Protein AF-A0A699Y6U1-F1 (afdb_monomer)

Foldseek 3Di:
DDDPDDDDDDDDDPDDDDDDDDDDDDDDDDDDDDDDDDDDDDDDPPPPDPDDPLFDAQQPFAFDDCVVDCVVVVVLLVVVVVVVVVVCVVVPDDDDDDLVNLLLVVLSVLVVCVSVVQFKAAEAEPADDHDPPSDPHQKIKGWDDDFGQDPVRFTKIKIKMFGVVLVVVCVVVVLDDPVVVVVLCCQQPVVNQDPPDDHHYHYDHDPCNVVVVVVQFLVQQSRYDAHPSVVSRDDPDESPSNRHSMGTGMDTSPCVVVPDPPPPDDDDDD

Organism: Haematococcus lacustris (NCBI:txid44745)

Radius of gyration: 22.25 Å; Cα contacts (8 Å, |Δi|>4): 318; chains: 1; bounding box: 39×41×84 Å

Structure (mmCIF, N/CA/C/O backbone):
data_AF-A0A699Y6U1-F1
#
_entry.id   AF-A0A699Y6U1-F1
#
loop_
_atom_site.group_PDB
_atom_site.id
_atom_site.type_symbol
_atom_site.label_atom_id
_atom_site.label_alt_id
_atom_site.label_comp_id
_atom_site.label_asym_id
_atom_site.label_entity_id
_atom_site.label_seq_id
_atom_site.pdbx_PDB_ins_code
_atom_site.Cartn_x
_atom_site.Cartn_y
_atom_site.Cartn_z
_atom_site.occupancy
_atom_site.B_iso_or_equiv
_atom_site.auth_seq_id
_atom_site.auth_comp_id
_atom_site.auth_asym_id
_atom_site.auth_atom_id
_atom_site.pdbx_PDB_model_num
ATOM 1 N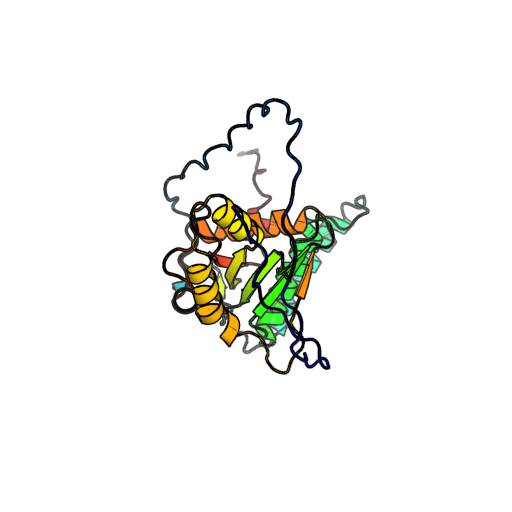 N . MET A 1 1 ? -16.098 6.735 32.752 1.00 40.38 1 MET A N 1
ATOM 2 C CA . MET A 1 1 ? -15.007 6.772 31.757 1.00 40.38 1 MET A CA 1
ATOM 3 C C . MET A 1 1 ? -13.659 6.702 32.475 1.00 40.38 1 MET A C 1
ATOM 5 O O . MET A 1 1 ? -13.145 7.752 32.842 1.00 40.38 1 MET A O 1
ATOM 9 N N . PRO A 1 2 ? -13.108 5.505 32.742 1.00 30.89 2 PRO A N 1
ATOM 10 C CA . PRO A 1 2 ? -11.672 5.377 32.983 1.00 30.89 2 PRO A CA 1
ATOM 11 C C . PRO A 1 2 ? -10.996 4.349 32.050 1.00 30.89 2 PRO A C 1
ATOM 13 O O . PRO A 1 2 ? -11.646 3.439 31.550 1.00 30.89 2 PRO A O 1
ATOM 16 N N . ALA A 1 3 ? -9.680 4.525 31.877 1.00 25.36 3 ALA A N 1
ATOM 17 C CA . ALA A 1 3 ? -8.697 3.604 31.288 1.00 25.36 3 ALA A CA 1
ATOM 18 C C . ALA A 1 3 ? -8.768 3.330 29.764 1.00 25.36 3 ALA A C 1
ATOM 20 O O . ALA A 1 3 ? -9.097 2.237 29.325 1.00 25.36 3 ALA A O 1
ATOM 21 N N . LEU A 1 4 ? -8.334 4.311 28.959 1.00 32.31 4 LEU A N 1
ATOM 22 C CA . LEU A 1 4 ? -7.832 4.121 27.581 1.00 32.31 4 LEU A CA 1
ATOM 23 C C . LEU A 1 4 ? -6.289 4.079 27.570 1.00 32.31 4 LEU A C 1
ATOM 25 O O . LEU A 1 4 ? -5.636 4.744 26.772 1.00 32.31 4 LEU A O 1
ATOM 29 N N . ALA A 1 5 ? -5.702 3.341 28.511 1.00 34.56 5 ALA A N 1
ATOM 30 C CA . ALA A 1 5 ? -4.265 3.100 28.582 1.00 34.56 5 ALA A CA 1
ATOM 31 C C . ALA A 1 5 ? -4.062 1.594 28.752 1.00 34.56 5 ALA A C 1
ATOM 33 O O . ALA A 1 5 ? -4.181 1.059 29.852 1.00 34.56 5 ALA A O 1
ATOM 34 N N . GLY A 1 6 ? -3.850 0.905 27.635 1.00 29.39 6 GLY A N 1
ATOM 35 C CA . GLY A 1 6 ? -3.633 -0.533 27.624 1.00 29.39 6 GLY A CA 1
ATOM 36 C C . GLY A 1 6 ? -3.673 -1.104 26.215 1.00 29.39 6 GLY A C 1
ATOM 37 O O . GLY A 1 6 ? -4.745 -1.238 25.641 1.00 29.39 6 GLY A O 1
ATOM 38 N N . LEU A 1 7 ? -2.491 -1.495 25.737 1.00 35.53 7 LEU A N 1
ATOM 39 C CA . LEU A 1 7 ? -2.236 -2.425 24.633 1.00 35.53 7 LEU A CA 1
ATOM 40 C C . LEU A 1 7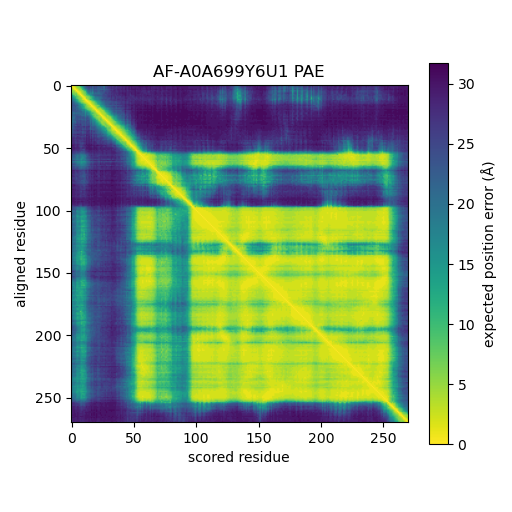 ? -2.407 -1.917 23.192 1.00 35.53 7 LEU A C 1
ATOM 42 O O . LEU A 1 7 ? -3.355 -2.252 22.491 1.00 35.53 7 LEU A O 1
ATOM 46 N N . LEU A 1 8 ? -1.343 -1.285 22.698 1.00 33.31 8 LEU A N 1
ATOM 47 C CA . LEU A 1 8 ? -0.729 -1.696 21.434 1.00 33.31 8 LEU A CA 1
ATOM 48 C C . LEU A 1 8 ? 0.695 -2.167 21.766 1.00 33.31 8 LEU A C 1
ATOM 50 O O . LEU A 1 8 ? 1.524 -1.382 22.223 1.00 33.31 8 LEU A O 1
ATOM 54 N N . LEU A 1 9 ? 0.927 -3.477 21.644 1.00 43.97 9 LEU A N 1
ATOM 55 C CA . LEU A 1 9 ? 2.230 -4.130 21.830 1.00 43.97 9 LEU A CA 1
ATOM 56 C C . LEU A 1 9 ? 3.185 -3.590 20.754 1.00 43.97 9 LEU A C 1
ATOM 58 O O . LEU A 1 9 ? 2.885 -3.679 19.569 1.00 43.97 9 LEU A O 1
ATOM 62 N N . TRP A 1 10 ? 4.221 -2.827 21.103 1.00 36.62 10 TRP A N 1
ATOM 63 C CA . TRP A 1 10 ? 5.442 -3.208 21.828 1.00 36.62 10 TRP A CA 1
ATOM 64 C C . TRP A 1 10 ? 6.268 -4.243 21.057 1.00 36.62 10 TRP A C 1
ATOM 66 O O . TRP A 1 10 ? 6.004 -5.440 21.094 1.00 36.62 10 TRP A O 1
ATOM 76 N N . TRP A 1 11 ? 7.287 -3.735 20.361 1.00 40.44 11 TRP A N 1
ATOM 77 C CA . TRP A 1 11 ? 8.481 -4.478 19.976 1.00 40.44 11 TRP A CA 1
ATOM 78 C C . TRP A 1 11 ? 9.413 -4.503 21.196 1.00 40.44 11 TRP A C 1
ATOM 80 O O . TRP A 1 11 ? 9.802 -3.420 21.650 1.00 40.44 11 TRP A O 1
ATOM 90 N N . PRO A 1 12 ? 9.788 -5.663 21.761 1.00 32.19 12 PRO A N 1
ATOM 91 C CA . PRO A 1 12 ? 10.851 -5.685 22.744 1.00 32.19 12 PRO A CA 1
ATOM 92 C C . PRO A 1 12 ? 12.163 -5.505 21.975 1.00 32.19 12 PRO A C 1
ATOM 94 O O . PRO A 1 12 ? 12.543 -6.335 21.153 1.00 32.19 12 PRO A O 1
ATOM 97 N N . GLY A 1 13 ? 12.867 -4.399 22.216 1.00 31.88 13 GLY A N 1
ATOM 98 C CA . GLY A 1 13 ? 14.287 -4.346 21.875 1.00 31.88 13 GLY A CA 1
ATOM 99 C C . GLY A 1 13 ? 15.027 -5.506 22.562 1.00 31.88 13 GLY A C 1
ATOM 100 O O . GLY A 1 13 ? 14.560 -6.008 23.591 1.00 31.88 13 GLY A O 1
ATOM 101 N N . PRO A 1 14 ? 16.171 -5.958 22.031 1.00 30.39 14 PRO A N 1
ATOM 102 C CA . PRO A 1 14 ? 16.914 -7.039 22.658 1.00 30.39 14 PRO A CA 1
ATOM 103 C C . PRO A 1 14 ? 17.412 -6.567 24.034 1.00 30.39 14 PRO A C 1
ATOM 105 O O . PRO A 1 14 ? 18.242 -5.665 24.112 1.00 30.39 14 PRO A O 1
ATOM 108 N N . GLY A 1 15 ? 16.903 -7.166 25.119 1.00 35.53 15 GLY A N 1
ATOM 109 C CA . GLY A 1 15 ? 17.581 -7.126 26.421 1.00 35.53 15 GLY A CA 1
ATOM 110 C C . GLY A 1 15 ? 16.833 -6.631 27.664 1.00 35.53 15 GLY A C 1
ATOM 111 O O . GLY A 1 15 ? 17.516 -6.220 28.597 1.00 35.53 15 GLY A O 1
ATOM 112 N N . VAL A 1 16 ? 15.496 -6.678 27.767 1.00 31.34 16 VAL A N 1
ATOM 113 C CA . VAL A 1 16 ? 14.827 -6.346 29.050 1.00 31.34 16 VAL A CA 1
ATOM 114 C C . VAL A 1 16 ? 13.714 -7.340 29.408 1.00 31.34 16 VAL A C 1
ATOM 116 O O . VAL A 1 16 ? 12.652 -7.350 28.793 1.00 31.34 16 VAL A O 1
ATOM 119 N N . SER A 1 17 ? 13.950 -8.147 30.448 1.00 28.33 17 SER A N 1
ATOM 120 C CA . SER A 1 17 ? 12.933 -8.963 31.133 1.00 28.33 17 SER A CA 1
ATOM 121 C C . SER A 1 17 ? 12.196 -8.129 32.191 1.00 28.33 17 SER A C 1
ATOM 123 O O . SER A 1 17 ? 12.873 -7.454 32.970 1.00 28.33 17 SER A O 1
ATOM 125 N N . PRO A 1 18 ? 10.857 -8.193 32.322 1.00 32.62 18 PRO A N 1
ATOM 126 C CA . PRO A 1 18 ? 10.165 -7.514 33.410 1.00 32.62 18 PRO A CA 1
ATOM 127 C C . PRO A 1 18 ? 9.876 -8.454 34.590 1.00 32.62 18 PRO A C 1
ATOM 129 O O . PRO A 1 18 ? 9.252 -9.505 34.449 1.00 32.62 18 PRO A O 1
ATOM 132 N N . SER A 1 19 ? 10.310 -8.020 35.775 1.00 28.34 19 SER A N 1
ATOM 133 C CA . SER A 1 19 ? 9.832 -8.499 37.074 1.00 28.34 19 SER A CA 1
ATOM 134 C C . SER A 1 19 ? 8.503 -7.816 37.416 1.00 28.34 19 SER A C 1
ATOM 136 O O . SER A 1 19 ? 8.327 -6.620 37.183 1.00 28.34 19 SER A O 1
ATOM 138 N N . ALA A 1 20 ? 7.564 -8.587 37.958 1.00 30.83 20 ALA A N 1
ATOM 139 C CA . ALA A 1 20 ? 6.228 -8.152 38.335 1.00 30.83 20 ALA A CA 1
ATOM 140 C C . ALA A 1 20 ? 6.227 -7.415 39.685 1.00 30.83 20 ALA A C 1
ATOM 142 O O . ALA A 1 20 ? 6.508 -8.028 40.711 1.00 30.83 20 ALA A O 1
ATOM 143 N N . ALA A 1 21 ? 5.832 -6.138 39.710 1.00 27.31 21 ALA A N 1
ATOM 144 C CA . ALA A 1 21 ? 5.344 -5.474 40.920 1.00 27.31 21 ALA A CA 1
ATOM 145 C C . ALA A 1 21 ? 4.619 -4.153 40.600 1.00 27.31 21 ALA A C 1
ATOM 147 O O . ALA A 1 21 ? 5.066 -3.377 39.767 1.00 27.31 21 ALA A O 1
ATOM 148 N N . GLN A 1 22 ? 3.558 -3.892 41.371 1.00 29.52 22 GLN A N 1
ATOM 149 C CA . GLN A 1 22 ? 2.950 -2.582 41.667 1.00 29.52 22 GLN A CA 1
ATOM 150 C C . GLN A 1 22 ? 1.841 -2.047 40.745 1.00 29.52 22 GLN A C 1
ATOM 152 O O . GLN A 1 22 ? 1.945 -1.047 40.044 1.00 29.52 22 GLN A O 1
ATOM 157 N N . VAL A 1 23 ? 0.674 -2.661 40.946 1.00 29.58 23 VAL A N 1
ATOM 158 C CA . VAL A 1 23 ? -0.638 -2.000 40.985 1.00 29.58 23 VAL A CA 1
ATOM 159 C C . VAL A 1 23 ? -0.755 -1.201 42.302 1.00 29.58 23 VAL A C 1
ATOM 161 O O . VAL A 1 23 ? -0.564 -1.803 43.358 1.00 29.58 23 VAL A O 1
ATOM 164 N N . ARG A 1 24 ? -1.134 0.094 42.260 1.00 28.14 24 ARG A N 1
ATOM 165 C CA . ARG A 1 24 ? -2.214 0.755 43.060 1.00 28.14 24 ARG A CA 1
ATOM 166 C C . ARG A 1 24 ? -2.006 2.265 43.318 1.00 28.14 24 ARG A C 1
ATOM 168 O O . ARG A 1 24 ? -0.907 2.721 43.599 1.00 28.14 24 ARG A O 1
ATOM 175 N N . SER A 1 25 ? -3.159 2.948 43.413 1.00 29.47 25 SER A N 1
ATOM 176 C CA . SER A 1 25 ? -3.447 4.327 43.880 1.00 29.47 25 SER A CA 1
ATOM 177 C C . SER A 1 25 ? -3.244 5.459 42.851 1.00 29.47 25 SER A C 1
ATOM 179 O O . SER A 1 25 ? -2.315 5.404 42.066 1.00 29.47 25 SER A O 1
ATOM 181 N N . GLY A 1 26 ? -4.079 6.499 42.747 1.00 27.50 26 GLY A N 1
ATOM 182 C CA . GLY A 1 26 ? -5.247 6.890 43.534 1.00 27.50 26 GLY A CA 1
ATOM 183 C C . GLY A 1 26 ? -6.230 7.767 42.736 1.00 27.50 26 GLY A C 1
ATOM 184 O O . GLY A 1 26 ? -5.882 8.415 41.753 1.00 27.50 26 GLY A O 1
ATOM 185 N N . LEU A 1 27 ? -7.484 7.736 43.183 1.00 27.58 27 LEU A N 1
ATOM 186 C CA . LEU A 1 27 ? -8.608 8.584 42.782 1.00 27.58 27 LEU A CA 1
ATOM 187 C C . LEU A 1 27 ? -8.710 9.741 43.784 1.00 27.58 27 LEU A C 1
ATOM 189 O O . LEU A 1 27 ? -8.839 9.453 44.969 1.00 27.58 27 LEU A O 1
ATOM 193 N N . ALA A 1 28 ? -8.735 10.996 43.323 1.00 28.92 28 ALA A N 1
ATOM 194 C CA . ALA A 1 28 ? -9.583 12.070 43.865 1.00 28.92 28 ALA A CA 1
ATOM 195 C C . ALA A 1 28 ? -9.363 13.413 43.136 1.00 28.92 28 ALA A C 1
ATOM 197 O O . ALA A 1 28 ? -8.256 13.927 43.091 1.00 28.92 28 ALA A O 1
ATOM 198 N N . GLN A 1 29 ? -10.485 13.970 42.662 1.00 32.06 29 GLN A N 1
ATOM 199 C CA . GLN A 1 29 ? -10.856 15.395 42.615 1.00 32.06 29 GLN A CA 1
ATOM 200 C C . GLN A 1 29 ? -10.024 16.392 41.782 1.00 32.06 29 GLN A C 1
ATOM 202 O O . GLN A 1 29 ? -8.917 16.763 42.137 1.00 32.06 29 GLN A O 1
ATOM 207 N N . ALA A 1 30 ? -10.667 16.982 40.767 1.00 31.05 30 ALA A N 1
ATOM 208 C CA . ALA A 1 30 ? -11.157 18.367 40.842 1.00 31.05 30 ALA A CA 1
ATOM 209 C C . ALA A 1 30 ? -11.930 18.725 39.560 1.00 31.05 30 ALA A C 1
ATOM 211 O O . ALA A 1 30 ? -11.405 18.683 38.449 1.00 31.05 30 ALA A O 1
ATOM 212 N N . ALA A 1 31 ? -13.203 19.072 39.731 1.00 32.59 31 ALA A N 1
ATOM 213 C CA . ALA A 1 31 ? -14.020 19.724 38.722 1.00 32.59 31 ALA A CA 1
ATOM 214 C C . ALA A 1 31 ? -13.899 21.237 38.918 1.00 32.59 31 ALA A C 1
ATOM 216 O O . ALA A 1 31 ? -14.144 21.693 40.030 1.00 32.59 31 ALA A O 1
ATOM 217 N N . GLN A 1 32 ? -13.579 21.993 37.863 1.00 31.22 32 GLN A N 1
ATOM 218 C CA . GLN A 1 32 ? -14.043 23.374 37.661 1.00 31.22 32 GLN A CA 1
ATOM 219 C C . GLN A 1 32 ? -13.617 23.912 36.283 1.00 31.22 32 GLN A C 1
ATOM 221 O O . GLN A 1 32 ? -12.467 23.787 35.879 1.00 31.22 32 GLN A O 1
ATOM 226 N N . GLY A 1 33 ? -14.576 24.528 35.581 1.00 34.81 33 GLY A N 1
ATOM 227 C CA . GLY A 1 33 ? -14.339 25.506 34.514 1.00 34.81 33 GLY A CA 1
ATOM 228 C C . GLY A 1 33 ? -14.054 24.963 33.110 1.00 34.81 33 GLY A C 1
ATOM 229 O O . GLY A 1 33 ? -12.910 24.960 32.668 1.00 34.81 33 GLY A O 1
ATOM 230 N N . ARG A 1 34 ? -15.093 24.614 32.335 1.00 31.89 34 ARG A N 1
ATOM 231 C CA . ARG A 1 34 ? -14.990 24.591 30.863 1.00 31.89 34 ARG A CA 1
ATOM 232 C C . ARG A 1 34 ? -16.061 25.469 30.223 1.00 31.89 34 ARG A C 1
ATOM 234 O O . ARG A 1 34 ? -17.251 25.272 30.441 1.00 31.89 34 ARG A O 1
ATOM 241 N N . ALA A 1 35 ? -15.578 26.432 29.442 1.00 41.38 35 ALA A N 1
ATOM 242 C CA . ALA A 1 35 ? -16.328 27.293 28.536 1.00 41.38 35 ALA A CA 1
ATOM 243 C C . ALA A 1 35 ? -17.113 26.474 27.484 1.00 41.38 35 ALA A C 1
ATOM 245 O O . ALA A 1 35 ? -16.742 25.325 27.211 1.00 41.38 35 ALA A O 1
ATOM 246 N N . PRO A 1 36 ? -18.186 27.035 26.893 1.00 40.16 36 PRO A N 1
ATOM 247 C CA . PRO A 1 36 ? -19.036 26.315 25.949 1.00 40.16 36 PRO A CA 1
ATOM 248 C C . PRO A 1 36 ? -18.254 25.856 24.704 1.00 40.16 36 PRO A C 1
ATOM 250 O O . PRO A 1 36 ? -17.355 26.564 24.242 1.00 40.16 36 PRO A O 1
ATOM 253 N N . PRO A 1 37 ? -18.576 24.676 24.143 1.00 39.66 37 PRO A N 1
ATOM 254 C CA . PRO A 1 37 ? -17.894 24.155 22.967 1.00 39.66 37 PRO A CA 1
ATOM 255 C C . PRO A 1 37 ? -18.206 25.017 21.738 1.00 39.66 37 PRO A C 1
ATOM 257 O O . PRO A 1 37 ? -19.367 25.255 21.408 1.00 39.66 37 PRO A O 1
ATOM 260 N N . GLN A 1 38 ? -17.156 25.460 21.042 1.00 40.94 38 GLN A N 1
ATOM 261 C CA . GLN A 1 38 ? -17.284 26.086 19.728 1.00 40.94 38 GLN A CA 1
ATOM 262 C C . GLN A 1 38 ? -17.949 25.123 18.725 1.00 40.94 38 GLN A C 1
ATOM 264 O O . GLN A 1 38 ? -17.724 23.908 18.795 1.00 40.94 38 GLN A O 1
ATOM 269 N N . PRO A 1 39 ? -18.742 25.645 17.771 1.00 35.47 39 PRO A N 1
ATOM 270 C CA . PRO A 1 39 ? -19.384 24.832 16.748 1.00 35.47 39 PRO A CA 1
ATOM 271 C C . PRO A 1 39 ? -18.324 24.112 15.906 1.00 35.47 39 PRO A C 1
ATOM 273 O O . PRO A 1 39 ? -17.452 24.732 15.298 1.00 35.47 39 PRO A O 1
ATOM 276 N N . ARG A 1 40 ? -18.396 22.775 15.892 1.00 38.59 40 ARG A N 1
ATOM 277 C CA . ARG A 1 40 ? -17.568 21.924 15.031 1.00 38.59 40 ARG A CA 1
ATOM 278 C C . ARG A 1 40 ? -17.815 22.311 13.575 1.00 38.59 40 ARG A C 1
ATOM 280 O O . ARG A 1 40 ? -18.955 22.268 13.118 1.00 38.59 40 ARG A O 1
ATOM 287 N N . GLN A 1 41 ? -16.745 22.629 12.846 1.00 41.53 41 GLN A N 1
ATOM 288 C CA . GLN A 1 41 ? -16.780 22.640 11.386 1.00 41.53 41 GLN A CA 1
ATOM 289 C C . GLN A 1 41 ? -17.299 21.278 10.917 1.00 41.53 41 GLN A C 1
ATOM 291 O O . GLN A 1 41 ? -16.764 20.234 11.299 1.00 41.53 41 GLN A O 1
ATOM 296 N N . ALA A 1 42 ? -18.388 21.297 10.151 1.00 35.88 42 ALA A N 1
ATOM 297 C CA . ALA A 1 42 ? -18.972 20.102 9.573 1.00 35.88 42 ALA A CA 1
ATOM 298 C C . ALA A 1 42 ? -17.912 19.404 8.713 1.00 35.88 42 ALA A C 1
ATOM 300 O O . ALA A 1 42 ? -17.411 19.974 7.744 1.00 35.88 42 ALA A O 1
ATOM 301 N N . ALA A 1 43 ? -17.556 18.173 9.086 1.00 39.66 43 ALA A N 1
ATOM 302 C CA . ALA A 1 43 ? -16.788 17.297 8.220 1.00 39.66 43 ALA A CA 1
ATOM 303 C C . ALA A 1 43 ? -17.591 17.122 6.929 1.00 39.66 43 ALA A C 1
ATOM 305 O O . ALA A 1 43 ? -18.737 16.667 6.968 1.00 39.66 43 ALA A O 1
ATOM 306 N N . MET A 1 44 ? -17.016 17.542 5.803 1.00 31.12 44 MET A N 1
ATOM 307 C CA . MET A 1 44 ? -17.664 17.372 4.512 1.00 31.12 44 MET A CA 1
ATOM 308 C C . MET A 1 44 ? -17.934 15.879 4.285 1.00 31.12 44 MET A C 1
ATOM 310 O O . MET A 1 44 ? -17.008 15.074 4.433 1.00 31.12 44 MET A O 1
ATOM 314 N N . PRO A 1 45 ? -19.171 15.481 3.947 1.00 34.19 45 PRO A N 1
ATOM 315 C CA . PRO A 1 45 ? -19.445 14.108 3.572 1.00 34.19 45 PRO A CA 1
ATOM 316 C C . PRO A 1 45 ? -18.636 13.789 2.314 1.00 34.19 45 PRO A C 1
ATOM 318 O O . PRO A 1 45 ? -18.731 14.489 1.306 1.00 34.19 45 PRO A O 1
ATOM 321 N N . LEU A 1 46 ? -17.815 12.741 2.385 1.00 36.03 46 LEU A N 1
ATOM 322 C CA . LEU A 1 46 ? -17.222 12.123 1.206 1.00 36.03 46 LEU A CA 1
ATOM 323 C C . LEU A 1 46 ? -18.377 11.575 0.365 1.00 36.03 46 LEU A C 1
ATOM 325 O O . LEU A 1 46 ? -18.914 10.507 0.648 1.00 36.03 46 LEU A O 1
ATOM 329 N N . THR A 1 47 ? -18.805 12.352 -0.628 1.00 34.72 47 THR A N 1
ATOM 330 C CA . THR A 1 47 ? -19.797 11.933 -1.613 1.00 34.72 47 THR A CA 1
ATOM 331 C C . THR A 1 47 ? -19.295 10.659 -2.283 1.00 34.72 47 THR A C 1
ATOM 333 O O . THR A 1 47 ? -18.261 10.667 -2.953 1.00 34.72 47 THR A O 1
ATOM 336 N N . VAL A 1 48 ? -20.028 9.562 -2.086 1.00 41.56 48 VAL A N 1
ATOM 337 C CA . VAL A 1 48 ? -19.822 8.298 -2.794 1.00 41.56 48 VAL A CA 1
ATOM 338 C C . VAL A 1 48 ? -20.044 8.576 -4.279 1.00 41.56 48 VAL A C 1
ATOM 340 O O . VAL A 1 48 ? -21.171 8.785 -4.726 1.00 41.56 48 VAL A O 1
ATOM 343 N N . MET A 1 49 ? -18.951 8.670 -5.033 1.00 32.34 49 MET A N 1
ATOM 344 C CA . MET A 1 49 ? -19.003 8.822 -6.483 1.00 32.34 49 MET A CA 1
ATOM 345 C C . MET A 1 49 ? -19.429 7.485 -7.113 1.00 32.34 49 MET A C 1
ATOM 347 O O . MET A 1 49 ? -18.946 6.436 -6.680 1.00 32.34 49 MET A O 1
ATOM 351 N N . PRO A 1 50 ? -20.310 7.494 -8.130 1.00 37.22 50 PRO A N 1
ATOM 352 C CA . PRO A 1 50 ? -20.687 6.285 -8.856 1.00 37.22 50 PRO A CA 1
ATOM 353 C C . PRO A 1 50 ? -19.460 5.651 -9.530 1.00 37.22 50 PRO A C 1
ATOM 355 O O . PRO A 1 50 ? -18.574 6.358 -10.013 1.00 37.22 50 PRO A O 1
ATOM 358 N N . PHE A 1 51 ? -19.413 4.314 -9.546 1.00 40.59 51 PHE A N 1
ATOM 359 C CA . PHE A 1 51 ? -18.334 3.513 -10.133 1.00 40.59 51 PHE A CA 1
ATOM 360 C C . PHE A 1 51 ? -18.023 3.959 -11.570 1.00 40.59 51 PHE A C 1
ATOM 362 O O . PHE A 1 51 ? -18.845 3.806 -12.472 1.00 40.59 51 PHE A O 1
ATOM 369 N N . THR A 1 52 ? -16.829 4.512 -11.784 1.00 40.34 52 THR A N 1
ATOM 370 C CA . THR A 1 52 ? -16.327 4.900 -13.106 1.00 40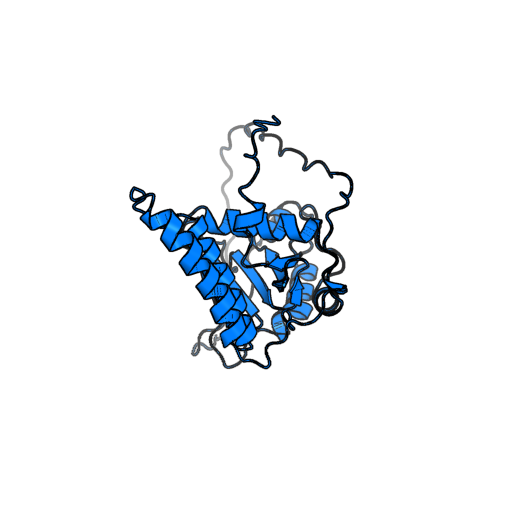.34 52 THR A CA 1
ATOM 371 C C . THR A 1 52 ? -15.686 3.707 -13.835 1.00 40.34 52 THR A C 1
ATOM 373 O O . THR A 1 52 ? -15.178 2.790 -13.187 1.00 40.34 52 THR A O 1
ATOM 376 N N . PRO A 1 53 ? -15.660 3.707 -15.183 1.00 45.31 53 PRO A N 1
ATOM 377 C CA . PRO A 1 53 ? -15.091 2.635 -16.014 1.00 45.31 53 PRO A CA 1
ATOM 378 C C . PRO A 1 53 ? -13.566 2.455 -15.882 1.00 45.31 53 PRO A C 1
ATOM 380 O O . PRO A 1 53 ? -13.006 1.538 -16.475 1.00 45.31 53 PRO A O 1
ATOM 383 N N . ASP A 1 54 ? -12.890 3.263 -15.064 1.00 59.97 54 ASP A N 1
ATOM 384 C CA . ASP A 1 54 ? -11.435 3.251 -14.924 1.00 59.97 54 ASP A CA 1
ATOM 385 C C . ASP A 1 54 ? -10.922 2.389 -13.749 1.00 59.97 54 ASP A C 1
ATOM 387 O O . ASP A 1 54 ? -9.906 2.720 -13.114 1.00 59.97 54 ASP A O 1
ATOM 391 N N . CYS A 1 55 ? -11.647 1.321 -13.409 1.00 71.88 55 CYS A N 1
ATOM 392 C CA . CYS A 1 55 ? -11.206 0.348 -12.414 1.00 71.88 55 CYS A CA 1
ATOM 393 C C . CYS A 1 55 ? -10.182 -0.610 -13.034 1.00 71.88 55 CYS A C 1
ATOM 395 O O . CYS A 1 55 ? -10.522 -1.411 -13.906 1.00 71.88 55 CYS A O 1
ATOM 397 N N . LEU A 1 56 ? -8.937 -0.564 -12.557 1.00 83.69 56 LEU A N 1
ATOM 398 C CA . LEU A 1 56 ? -7.903 -1.500 -12.970 1.00 83.69 56 LEU A CA 1
ATOM 399 C C . LEU A 1 5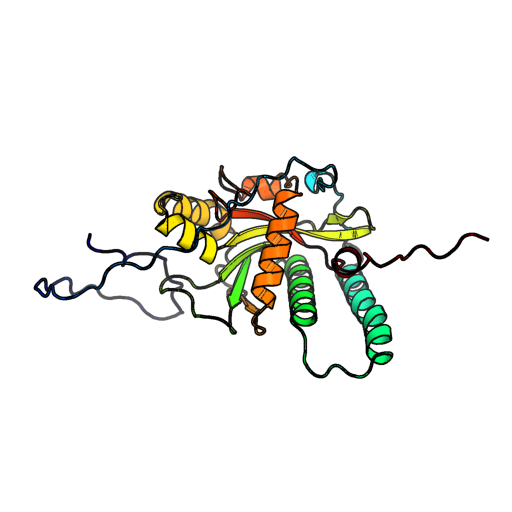6 ? -8.130 -2.852 -12.284 1.00 83.69 56 LEU A C 1
ATOM 401 O O . LEU A 1 56 ? -8.048 -2.981 -11.057 1.00 83.69 56 LEU A O 1
ATOM 405 N N . ASP A 1 57 ? -8.401 -3.874 -13.094 1.00 89.31 57 ASP A N 1
ATOM 406 C CA . ASP A 1 57 ? -8.511 -5.248 -12.620 1.00 89.31 57 ASP A CA 1
ATOM 407 C C . ASP A 1 57 ? -7.131 -5.897 -12.496 1.00 89.31 57 ASP A C 1
ATOM 409 O O . ASP A 1 57 ? -6.715 -6.684 -13.348 1.00 89.31 57 ASP A O 1
ATOM 413 N N . ILE A 1 58 ? -6.409 -5.552 -11.425 1.00 90.00 58 ILE A N 1
ATOM 414 C CA . ILE A 1 58 ? -5.061 -6.084 -11.187 1.00 90.00 58 ILE A CA 1
ATOM 415 C C . ILE A 1 58 ? -5.052 -7.606 -10.993 1.00 90.00 58 ILE A C 1
ATOM 417 O O . ILE A 1 58 ? -4.014 -8.233 -11.173 1.00 90.00 58 ILE A O 1
ATOM 421 N N . SER A 1 59 ? -6.201 -8.228 -10.702 1.00 89.38 59 SER A N 1
ATOM 422 C CA . SER A 1 59 ? -6.322 -9.689 -10.616 1.00 89.38 59 SER A CA 1
ATOM 423 C C . SER A 1 59 ? -6.138 -10.411 -11.956 1.00 89.38 59 SER A C 1
ATOM 425 O O . SER A 1 59 ? -5.892 -11.616 -11.964 1.00 89.38 59 SER A O 1
ATOM 427 N N . ARG A 1 60 ? -6.243 -9.686 -13.077 1.00 89.94 60 ARG A N 1
ATOM 428 C CA . ARG A 1 60 ? -6.101 -10.220 -14.440 1.00 89.94 60 ARG A CA 1
ATOM 429 C C . ARG A 1 60 ? -4.760 -9.893 -15.091 1.00 89.94 60 ARG A C 1
ATOM 431 O O . ARG A 1 60 ? -4.522 -10.321 -16.217 1.00 89.94 60 ARG A O 1
ATOM 438 N N . LEU A 1 61 ? -3.916 -9.106 -14.427 1.00 89.50 61 LEU A N 1
ATOM 439 C CA . LEU A 1 61 ? -2.616 -8.734 -14.970 1.00 89.50 61 LEU A CA 1
ATOM 440 C C . LEU A 1 61 ? -1.650 -9.912 -14.894 1.00 89.50 61 LEU A C 1
ATOM 442 O O . LEU A 1 61 ? -1.696 -10.727 -13.970 1.00 89.50 61 LEU A O 1
ATOM 446 N N . ARG A 1 62 ? -0.763 -9.988 -15.882 1.00 90.94 62 ARG A N 1
ATOM 447 C CA . ARG A 1 62 ? 0.262 -11.026 -15.932 1.00 90.94 62 ARG A CA 1
ATOM 448 C C . ARG A 1 62 ? 1.409 -10.693 -14.972 1.00 90.94 62 ARG A C 1
ATOM 450 O O . ARG A 1 62 ? 1.702 -9.510 -14.780 1.00 90.94 62 ARG A O 1
ATOM 457 N N . PRO A 1 63 ? 2.074 -11.700 -14.382 1.00 89.88 63 PRO A N 1
ATOM 458 C CA . PRO A 1 63 ? 3.339 -11.485 -13.694 1.00 89.88 63 PRO A CA 1
ATOM 459 C C . PRO A 1 63 ? 4.337 -10.802 -14.629 1.00 89.88 63 PRO A C 1
ATOM 461 O O . PRO A 1 63 ? 4.457 -11.187 -15.792 1.00 89.88 63 PRO A O 1
ATOM 464 N N . LEU A 1 64 ? 5.037 -9.794 -14.120 1.00 84.81 64 LEU A N 1
ATOM 465 C CA . LEU A 1 64 ? 6.155 -9.193 -14.824 1.00 84.81 64 LEU A CA 1
ATOM 466 C C . LEU A 1 64 ? 7.312 -10.191 -14.826 1.00 84.81 64 LEU A C 1
ATOM 468 O O . LEU A 1 64 ? 7.688 -10.711 -13.772 1.00 84.81 64 LEU A O 1
ATOM 472 N N . ASP A 1 65 ? 7.874 -10.449 -16.001 1.00 80.31 65 ASP A N 1
ATOM 473 C CA . ASP A 1 65 ? 9.033 -11.322 -16.115 1.00 80.31 65 ASP A CA 1
ATOM 474 C C . ASP A 1 65 ? 10.277 -10.626 -15.544 1.00 80.31 65 ASP A C 1
ATOM 476 O O . ASP A 1 65 ? 10.780 -9.643 -16.089 1.00 80.31 65 ASP A O 1
ATOM 480 N N . LEU A 1 66 ? 10.753 -11.135 -14.407 1.00 72.12 66 LEU A N 1
ATOM 481 C CA . LEU A 1 66 ? 11.978 -10.688 -13.745 1.00 72.12 66 LEU A CA 1
ATOM 482 C C . LEU A 1 66 ? 13.150 -11.650 -14.002 1.00 72.12 66 LEU A C 1
ATOM 484 O O . LEU A 1 66 ? 14.194 -11.507 -13.367 1.00 72.12 66 LEU A O 1
ATOM 488 N N . SER A 1 67 ? 13.004 -12.634 -14.901 1.00 67.19 67 SER A N 1
ATOM 489 C CA . SER A 1 67 ? 14.046 -13.627 -15.208 1.00 67.19 67 SER A CA 1
ATOM 490 C C . SER A 1 67 ? 15.304 -13.007 -15.828 1.00 67.19 67 SER A C 1
ATOM 492 O O . SER A 1 67 ? 16.406 -13.497 -15.599 1.00 67.19 67 SER A O 1
ATOM 494 N N . SER A 1 68 ? 15.176 -11.854 -16.495 1.00 56.62 68 SER A N 1
ATOM 495 C CA . SER A 1 68 ? 16.297 -10.994 -16.911 1.00 56.62 68 SER A CA 1
ATOM 496 C C . SER A 1 68 ? 16.972 -10.235 -15.749 1.00 56.62 68 SER A C 1
ATOM 498 O O . SER A 1 68 ? 17.800 -9.352 -15.972 1.00 56.62 68 SER A O 1
ATOM 500 N N . GLY A 1 69 ? 16.607 -10.557 -14.505 1.00 55.66 69 GLY A N 1
ATOM 501 C CA . GLY A 1 69 ? 17.122 -9.987 -13.265 1.00 55.66 69 GLY A CA 1
ATOM 502 C C . GLY A 1 69 ? 16.401 -8.716 -12.808 1.00 55.66 69 GLY A C 1
ATOM 503 O O . GLY A 1 69 ? 15.617 -8.097 -13.534 1.00 55.66 69 GLY A O 1
ATOM 504 N N . THR A 1 70 ? 16.757 -8.261 -11.599 1.00 58.25 70 THR A N 1
ATOM 505 C CA . THR A 1 70 ? 16.436 -6.920 -11.068 1.00 58.25 70 THR A CA 1
ATOM 506 C C . THR A 1 70 ? 16.839 -5.799 -12.029 1.00 58.25 70 THR A C 1
ATOM 508 O O . THR A 1 70 ? 16.309 -4.700 -11.924 1.00 58.25 70 THR A O 1
ATOM 511 N N . GLN A 1 71 ? 17.703 -6.080 -13.010 1.00 54.62 71 GLN A N 1
ATOM 512 C CA . GLN A 1 71 ? 18.140 -5.161 -14.052 1.00 54.62 71 GLN A CA 1
ATOM 513 C C . GLN A 1 71 ? 16.990 -4.584 -14.890 1.00 54.62 71 GLN A C 1
ATOM 515 O O . GLN A 1 71 ? 17.072 -3.421 -15.253 1.00 54.62 71 GLN A O 1
ATOM 520 N N . LEU A 1 72 ? 15.903 -5.315 -15.176 1.00 60.97 72 LEU A N 1
ATOM 521 C CA . LEU A 1 72 ? 14.768 -4.761 -15.939 1.00 60.97 72 LEU A CA 1
ATOM 522 C C . LEU A 1 72 ? 13.935 -3.784 -15.091 1.00 60.97 72 LEU A C 1
ATOM 524 O O . LEU A 1 72 ? 13.536 -2.721 -15.566 1.00 60.97 72 LEU A O 1
ATOM 528 N N . LEU A 1 73 ? 13.766 -4.092 -13.803 1.00 63.69 73 LEU A N 1
ATOM 529 C CA . LEU A 1 73 ? 13.158 -3.191 -12.824 1.00 63.69 73 LEU A CA 1
ATOM 530 C C . LEU A 1 73 ? 14.037 -1.950 -12.595 1.00 63.69 73 LEU A C 1
ATOM 532 O O . LEU A 1 73 ? 13.536 -0.828 -12.599 1.00 63.69 73 LEU A O 1
ATOM 536 N N . VAL A 1 74 ? 15.355 -2.143 -12.483 1.00 62.78 74 VAL A N 1
ATOM 537 C CA . VAL A 1 74 ? 16.358 -1.075 -12.398 1.00 62.78 74 VAL A CA 1
ATOM 538 C C . VAL A 1 74 ? 16.357 -0.242 -13.675 1.00 62.78 74 VAL A C 1
ATOM 540 O O . VAL A 1 74 ? 16.320 0.972 -13.574 1.00 62.78 74 VAL A O 1
ATOM 543 N N . ASN A 1 75 ? 16.304 -0.837 -14.866 1.00 60.84 75 ASN A N 1
ATOM 544 C CA . ASN A 1 75 ? 16.254 -0.115 -16.139 1.00 60.84 75 ASN A CA 1
ATOM 545 C C . ASN A 1 75 ? 14.955 0.688 -16.272 1.00 60.84 75 ASN A C 1
ATOM 547 O O . ASN A 1 75 ? 15.006 1.839 -16.694 1.00 60.84 75 ASN A O 1
ATOM 551 N N . HIS A 1 76 ? 13.807 0.145 -15.850 1.00 62.34 76 HIS A N 1
ATOM 552 C CA . HIS A 1 76 ? 12.568 0.921 -15.757 1.00 62.34 76 HIS A CA 1
ATOM 553 C C . HIS A 1 76 ? 12.702 2.088 -14.776 1.00 62.34 76 HIS A C 1
ATOM 555 O O . HIS A 1 76 ? 12.293 3.202 -15.096 1.00 62.34 76 HIS A O 1
ATOM 561 N N . MET A 1 77 ? 13.315 1.867 -13.613 1.00 65.50 77 MET A N 1
ATOM 562 C CA . MET A 1 77 ? 13.550 2.916 -12.618 1.00 65.50 77 MET A CA 1
ATOM 563 C C . MET A 1 77 ? 14.578 3.969 -13.072 1.00 65.50 77 MET A C 1
ATOM 565 O O . MET A 1 77 ? 14.414 5.150 -12.764 1.00 65.50 77 MET A O 1
ATOM 569 N N . VAL A 1 78 ? 15.608 3.567 -13.820 1.00 60.09 78 VAL A N 1
ATOM 570 C CA . VAL A 1 78 ? 16.672 4.418 -14.377 1.00 60.09 78 VAL A CA 1
ATOM 571 C C . VAL A 1 78 ? 16.160 5.212 -15.577 1.00 60.09 78 VAL A C 1
ATOM 573 O O . VAL A 1 78 ? 16.467 6.399 -15.683 1.00 60.09 78 VAL A O 1
ATOM 576 N N . ALA A 1 79 ? 15.325 4.619 -16.435 1.00 57.25 79 ALA A N 1
ATOM 577 C CA . ALA A 1 79 ? 14.639 5.323 -17.520 1.00 57.25 79 ALA A CA 1
ATOM 578 C C . ALA A 1 79 ? 13.751 6.462 -16.986 1.00 57.25 79 ALA A C 1
ATOM 580 O O . ALA A 1 79 ? 13.645 7.514 -17.618 1.00 57.25 79 ALA A O 1
ATOM 581 N N . MET A 1 80 ? 13.183 6.302 -15.782 1.00 54.81 80 MET A N 1
ATOM 582 C CA . MET A 1 80 ? 12.483 7.397 -15.104 1.00 54.81 80 MET A CA 1
ATOM 583 C C . MET A 1 80 ? 13.425 8.515 -14.647 1.00 54.81 80 MET A C 1
ATOM 585 O O . MET A 1 80 ? 13.065 9.684 -14.741 1.00 54.81 80 MET A O 1
ATOM 589 N N . ALA A 1 81 ? 14.631 8.180 -14.172 1.00 52.28 81 ALA A N 1
ATOM 590 C CA . ALA A 1 81 ? 15.621 9.179 -13.771 1.00 52.28 81 ALA A CA 1
ATOM 591 C C . ALA A 1 81 ? 16.150 9.980 -14.975 1.00 52.28 81 ALA A C 1
ATOM 593 O O . ALA A 1 81 ? 16.314 11.190 -14.880 1.00 52.28 81 ALA A O 1
ATOM 594 N N . THR A 1 82 ? 16.362 9.340 -16.130 1.00 52.06 82 THR A N 1
ATOM 595 C CA . THR A 1 82 ? 17.016 9.972 -17.294 1.00 52.06 82 THR A CA 1
ATOM 596 C C . THR A 1 82 ? 16.103 10.865 -18.131 1.00 52.06 82 THR A C 1
ATOM 598 O O . THR A 1 82 ? 16.594 11.829 -18.719 1.00 52.06 82 THR A O 1
ATOM 601 N N . ARG A 1 83 ? 14.793 10.591 -18.205 1.00 48.56 83 ARG A N 1
ATOM 602 C CA . ARG A 1 83 ? 13.859 11.456 -18.952 1.00 48.56 83 ARG A CA 1
ATOM 603 C C . ARG A 1 83 ? 13.561 12.752 -18.189 1.00 48.56 83 ARG A C 1
ATOM 605 O O . ARG A 1 83 ? 13.620 13.821 -18.783 1.00 48.56 83 ARG A O 1
ATOM 612 N N . GLN A 1 84 ? 13.386 12.670 -16.866 1.00 50.16 84 GLN A N 1
ATOM 613 C CA . GLN A 1 84 ? 13.141 13.841 -16.018 1.00 50.16 84 GLN A CA 1
ATOM 614 C C . GLN A 1 84 ? 14.407 14.598 -15.612 1.00 50.16 84 GLN A C 1
ATOM 616 O O . GLN A 1 84 ? 14.336 15.815 -15.528 1.00 50.16 84 GLN A O 1
ATOM 621 N N . GLN A 1 85 ? 15.577 13.960 -15.443 1.00 52.00 85 GLN A N 1
ATOM 622 C CA . GLN A 1 85 ? 16.825 14.725 -15.281 1.00 52.00 85 GLN A CA 1
ATOM 623 C C . GLN A 1 85 ? 17.088 15.612 -16.495 1.00 52.00 85 GLN A C 1
ATOM 625 O O . GLN A 1 85 ? 17.581 16.715 -16.318 1.00 52.00 85 GLN A O 1
ATOM 630 N N . LYS A 1 86 ? 16.723 15.179 -17.710 1.00 49.94 86 LYS A N 1
ATOM 631 C CA . LYS A 1 86 ? 16.831 16.009 -18.920 1.00 49.94 86 LYS A CA 1
ATOM 632 C C . LYS A 1 86 ? 15.837 17.178 -18.937 1.00 49.94 86 LYS A C 1
ATOM 634 O O . LYS A 1 86 ? 16.201 18.250 -19.403 1.00 49.94 86 LYS A O 1
ATOM 639 N N . GLU A 1 87 ? 14.630 17.007 -18.397 1.00 50.75 87 GLU A N 1
ATOM 640 C CA . GLU A 1 87 ? 13.633 18.087 -18.261 1.00 50.75 87 GLU A CA 1
ATOM 641 C C . GLU A 1 87 ? 13.936 19.037 -17.084 1.00 50.75 87 GLU A C 1
ATOM 643 O O . GLU A 1 87 ? 13.745 20.245 -17.200 1.00 50.75 87 GLU A O 1
ATOM 648 N N . GLN A 1 88 ? 14.481 18.528 -15.975 1.00 50.47 88 GLN A N 1
ATOM 649 C CA . GLN A 1 88 ? 14.924 19.319 -14.822 1.00 50.47 88 GLN A CA 1
ATOM 650 C C . GLN A 1 88 ? 16.230 20.076 -15.107 1.00 50.47 88 GLN A C 1
ATOM 652 O O . GLN A 1 88 ? 16.333 21.232 -14.710 1.00 50.47 88 GLN A O 1
ATOM 657 N N . LEU A 1 89 ? 17.184 19.500 -15.859 1.00 47.12 89 LEU A N 1
ATOM 658 C CA . LEU A 1 89 ? 18.369 20.240 -16.334 1.00 47.12 89 LEU A CA 1
ATOM 659 C C . LEU A 1 89 ? 17.992 21.380 -17.289 1.00 47.12 89 LEU A C 1
ATOM 661 O O . LEU A 1 89 ? 18.711 22.373 -17.366 1.00 47.12 89 LEU A O 1
ATOM 665 N N . ALA A 1 90 ? 16.898 21.228 -18.044 1.00 45.59 90 ALA A N 1
ATOM 666 C CA . ALA A 1 90 ? 16.389 22.278 -18.923 1.00 45.59 90 ALA A CA 1
ATOM 667 C C . ALA A 1 90 ? 15.712 23.417 -18.134 1.00 45.59 90 ALA A C 1
ATOM 669 O O . ALA A 1 90 ? 15.748 24.565 -18.567 1.00 45.59 90 ALA A O 1
ATOM 670 N N . ASN A 1 91 ? 15.171 23.118 -16.948 1.00 49.97 91 ASN A N 1
ATOM 671 C CA . ASN A 1 91 ? 14.498 24.059 -16.053 1.00 49.97 91 ASN A CA 1
ATOM 672 C C . ASN A 1 91 ? 15.298 24.263 -14.753 1.00 49.97 91 ASN A C 1
ATOM 674 O O . ASN A 1 91 ? 14.799 24.035 -13.649 1.00 49.97 91 ASN A O 1
ATOM 678 N N . ASN A 1 92 ? 16.555 24.697 -14.872 1.00 43.38 92 ASN A N 1
ATOM 679 C CA . ASN A 1 92 ? 17.401 25.039 -13.725 1.00 43.38 92 ASN A CA 1
ATOM 680 C C . ASN A 1 92 ? 16.821 26.239 -12.956 1.00 43.38 92 ASN A C 1
ATOM 682 O O . ASN A 1 92 ? 17.155 27.375 -13.279 1.00 43.38 92 ASN A O 1
ATOM 686 N N . ASN A 1 93 ? 15.948 25.998 -11.968 1.00 41.81 93 ASN A N 1
ATOM 687 C CA . ASN A 1 93 ? 15.596 26.975 -10.924 1.00 41.81 93 ASN A CA 1
ATOM 688 C C . ASN A 1 93 ? 14.865 26.420 -9.681 1.00 41.81 93 ASN A C 1
ATOM 690 O O . ASN A 1 93 ? 14.316 27.207 -8.915 1.00 41.81 93 ASN A O 1
ATOM 694 N N . PHE A 1 94 ? 14.875 25.112 -9.403 1.00 39.50 94 PHE A N 1
ATOM 695 C CA . PHE A 1 94 ? 14.294 24.596 -8.153 1.00 39.50 94 PHE A CA 1
ATOM 696 C C . PHE A 1 94 ? 15.343 23.934 -7.260 1.00 39.50 94 PHE A C 1
ATOM 698 O O . PHE A 1 94 ? 15.637 22.747 -7.349 1.00 39.50 94 PHE A O 1
ATOM 705 N N . ASN A 1 95 ? 15.901 24.758 -6.372 1.00 43.81 95 ASN A N 1
ATOM 706 C CA . ASN A 1 95 ? 16.482 24.311 -5.113 1.00 43.81 95 ASN A CA 1
ATOM 707 C C . ASN A 1 95 ? 15.350 23.809 -4.197 1.00 43.81 95 ASN A C 1
ATOM 709 O O . ASN A 1 95 ? 14.390 24.543 -3.975 1.00 43.81 95 ASN A O 1
ATOM 713 N N . HIS A 1 96 ? 15.549 22.605 -3.641 1.00 42.97 96 HIS A N 1
ATOM 714 C CA . HIS A 1 96 ? 14.759 21.845 -2.649 1.00 42.97 96 HIS A CA 1
ATOM 715 C C . HIS A 1 96 ? 14.050 20.616 -3.228 1.00 42.97 96 HIS A C 1
ATOM 717 O O . HIS A 1 96 ? 13.187 20.726 -4.090 1.00 42.97 96 HIS A O 1
ATOM 723 N N . GLY A 1 97 ? 14.436 19.436 -2.720 1.00 55.41 97 GLY A N 1
ATOM 724 C CA . GLY A 1 97 ? 13.776 18.164 -3.003 1.00 55.41 97 GLY A CA 1
ATOM 725 C C . GLY A 1 97 ? 12.309 18.254 -2.607 1.00 55.41 97 GLY A C 1
ATOM 726 O O . GLY A 1 97 ? 11.978 18.284 -1.423 1.00 55.41 97 GLY A O 1
ATOM 727 N N . ASP A 1 98 ? 11.451 18.373 -3.610 1.00 76.62 98 ASP A N 1
ATOM 728 C CA . ASP A 1 98 ? 10.018 18.484 -3.422 1.00 76.62 98 ASP A CA 1
ATOM 729 C C . ASP A 1 98 ? 9.419 17.151 -2.941 1.00 76.62 98 ASP A C 1
ATOM 731 O O . ASP A 1 98 ? 9.995 16.066 -3.085 1.00 76.62 98 ASP A O 1
ATOM 735 N N . ALA A 1 99 ? 8.228 17.229 -2.343 1.00 80.00 99 ALA A N 1
ATOM 736 C CA . ALA A 1 99 ? 7.493 16.058 -1.869 1.00 80.00 99 ALA A CA 1
ATOM 737 C C . ALA A 1 99 ? 7.276 15.002 -2.970 1.00 80.00 99 ALA A C 1
ATOM 739 O O . ALA A 1 99 ? 7.118 13.815 -2.692 1.00 80.00 99 ALA A O 1
ATOM 740 N N . GLU A 1 100 ? 7.245 15.426 -4.231 1.00 81.25 100 GLU A N 1
ATOM 741 C CA . GLU A 1 100 ? 7.080 14.533 -5.366 1.00 81.25 100 GLU A CA 1
ATOM 742 C C . GLU A 1 100 ? 8.330 13.677 -5.604 1.00 81.25 100 GLU A C 1
ATOM 744 O O . GLU A 1 100 ? 8.217 12.463 -5.790 1.00 81.25 100 GLU A O 1
ATOM 749 N N . THR A 1 101 ? 9.517 14.278 -5.542 1.00 82.56 101 THR A N 1
ATOM 750 C CA . THR A 1 101 ? 10.798 13.576 -5.663 1.00 82.56 101 THR A CA 1
ATOM 751 C C . THR A 1 101 ? 10.954 12.545 -4.550 1.00 82.56 101 THR A C 1
ATOM 753 O O . THR A 1 101 ? 11.254 11.382 -4.823 1.00 82.56 101 THR A O 1
ATOM 756 N N . GLU A 1 102 ? 10.670 12.922 -3.301 1.00 85.50 102 GLU A N 1
ATOM 757 C CA . GLU A 1 102 ? 10.730 11.983 -2.175 1.00 85.50 102 GLU A CA 1
ATOM 758 C C . GLU A 1 102 ? 9.697 10.851 -2.318 1.00 85.50 102 GLU A C 1
ATOM 760 O O . GLU A 1 102 ? 10.028 9.678 -2.131 1.00 85.50 102 GLU A O 1
ATOM 765 N N . LEU A 1 103 ? 8.459 11.163 -2.725 1.00 87.56 103 LEU A N 1
ATOM 766 C CA . LEU A 1 103 ? 7.433 10.152 -2.990 1.00 87.56 103 LEU A CA 1
ATOM 767 C C . LEU A 1 103 ? 7.881 9.152 -4.067 1.00 87.56 103 LEU A C 1
ATOM 769 O O . LEU A 1 103 ? 7.654 7.949 -3.927 1.00 87.56 103 LEU A O 1
ATOM 773 N N . A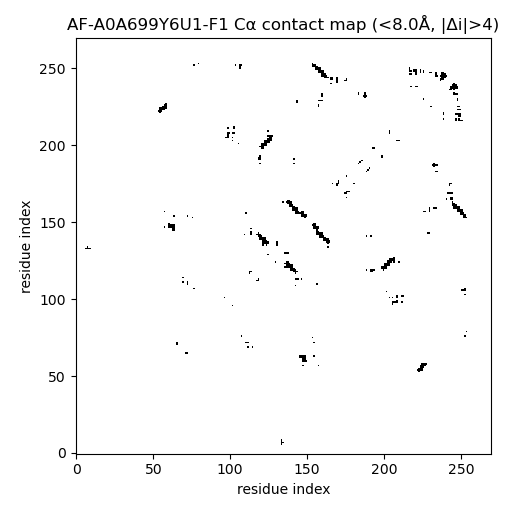RG A 1 104 ? 8.525 9.628 -5.137 1.00 84.44 104 ARG A N 1
ATOM 774 C CA . ARG A 1 104 ? 9.060 8.769 -6.202 1.00 84.44 104 ARG A CA 1
ATOM 775 C C . ARG A 1 104 ? 10.137 7.833 -5.673 1.00 84.44 104 ARG A C 1
ATOM 777 O O . ARG A 1 104 ? 10.099 6.648 -5.998 1.00 84.44 104 ARG A O 1
ATOM 784 N N . GLU A 1 105 ? 11.058 8.331 -4.853 1.00 84.81 105 GLU A N 1
ATOM 785 C CA . GLU A 1 105 ? 12.096 7.499 -4.233 1.00 84.81 105 GLU A CA 1
ATOM 786 C C . GLU A 1 105 ? 11.509 6.469 -3.261 1.00 84.81 105 GLU A C 1
ATOM 788 O O . GLU A 1 105 ? 11.923 5.308 -3.268 1.00 84.81 105 GLU A O 1
ATOM 793 N N . ILE A 1 106 ? 10.467 6.830 -2.507 1.00 89.62 106 ILE A N 1
ATOM 794 C CA . ILE A 1 106 ? 9.710 5.885 -1.677 1.00 89.62 106 ILE A CA 1
ATOM 795 C C . ILE A 1 106 ? 9.097 4.775 -2.536 1.00 89.62 106 ILE A C 1
ATOM 797 O O . ILE A 1 106 ? 9.274 3.595 -2.232 1.00 89.62 106 ILE A O 1
ATOM 801 N N . ILE A 1 107 ? 8.414 5.125 -3.631 1.00 90.75 107 ILE A N 1
ATOM 802 C CA . ILE A 1 107 ? 7.806 4.136 -4.531 1.00 90.75 107 ILE A CA 1
ATOM 803 C C . ILE A 1 107 ? 8.885 3.231 -5.130 1.00 90.75 107 ILE A C 1
ATOM 805 O O . ILE A 1 107 ? 8.746 2.012 -5.071 1.00 90.75 107 ILE A O 1
ATOM 809 N N . LYS A 1 108 ? 9.990 3.792 -5.636 1.00 86.38 108 LYS A N 1
ATOM 810 C CA . LYS A 1 108 ? 11.135 3.012 -6.135 1.00 86.38 108 LYS A CA 1
ATOM 811 C C . LYS A 1 108 ? 11.663 2.044 -5.072 1.00 86.38 108 LYS A C 1
ATOM 813 O O . LYS A 1 108 ? 11.842 0.863 -5.363 1.00 86.38 108 LYS A O 1
ATOM 818 N N . SER A 1 109 ? 11.852 2.513 -3.836 1.00 87.69 109 SER A N 1
ATOM 819 C CA . SER A 1 109 ? 12.322 1.682 -2.722 1.00 87.69 109 SER A CA 1
ATOM 820 C C . SER A 1 109 ? 11.385 0.503 -2.455 1.00 87.69 109 SER A C 1
ATOM 822 O O . SER A 1 109 ? 11.861 -0.611 -2.251 1.00 87.69 109 SER A O 1
ATOM 824 N N . LEU A 1 110 ? 10.064 0.705 -2.525 1.00 91.94 110 LEU A N 1
ATOM 825 C CA . LEU A 1 110 ? 9.077 -0.368 -2.359 1.00 91.94 110 LEU A CA 1
ATOM 826 C C . LEU A 1 110 ? 9.227 -1.462 -3.425 1.00 91.94 110 LEU A C 1
ATOM 828 O O . LEU A 1 110 ? 9.207 -2.644 -3.090 1.00 91.94 110 LEU A O 1
ATOM 832 N N . PHE A 1 111 ? 9.440 -1.089 -4.688 1.00 90.50 111 PHE A N 1
ATOM 833 C CA . PHE A 1 111 ? 9.675 -2.051 -5.770 1.00 90.50 111 PHE A CA 1
ATOM 834 C C . PHE A 1 111 ? 10.990 -2.823 -5.595 1.00 90.50 111 PHE A C 1
ATOM 836 O O . PHE A 1 111 ? 10.998 -4.048 -5.719 1.00 90.50 111 PHE A O 1
ATOM 843 N N . VAL A 1 112 ? 12.087 -2.132 -5.265 1.00 85.56 112 VAL A N 1
ATOM 844 C CA . VAL A 1 112 ? 13.391 -2.774 -5.015 1.00 85.56 112 VAL A CA 1
ATOM 845 C C . VAL A 1 112 ? 13.302 -3.750 -3.843 1.00 85.56 112 VAL A C 1
ATOM 847 O O . VAL A 1 112 ? 13.766 -4.882 -3.946 1.00 85.56 112 VAL A O 1
ATOM 850 N N . ARG A 1 113 ? 12.660 -3.340 -2.745 1.00 88.00 113 ARG A N 1
ATOM 851 C CA . ARG A 1 113 ? 12.454 -4.175 -1.555 1.00 88.00 113 ARG A CA 1
ATOM 852 C C . ARG A 1 113 ? 11.605 -5.404 -1.867 1.00 88.00 113 ARG A C 1
ATOM 854 O O . ARG A 1 113 ? 12.000 -6.504 -1.494 1.00 88.00 113 ARG A O 1
ATOM 861 N N . ALA A 1 114 ? 10.504 -5.241 -2.604 1.00 89.75 114 ALA A N 1
ATOM 862 C CA . ALA A 1 114 ? 9.683 -6.367 -3.051 1.00 89.75 114 ALA A CA 1
ATOM 863 C C . ALA A 1 114 ? 10.505 -7.380 -3.864 1.00 89.75 114 ALA A C 1
ATOM 865 O O . ALA A 1 114 ? 10.412 -8.583 -3.626 1.00 89.75 114 ALA A O 1
ATOM 866 N N . ALA A 1 115 ? 11.340 -6.899 -4.791 1.00 85.06 115 ALA A N 1
ATOM 867 C CA . ALA A 1 115 ? 12.214 -7.752 -5.595 1.00 85.06 115 ALA A CA 1
ATOM 868 C C . ALA A 1 115 ? 13.313 -8.443 -4.767 1.00 85.06 115 ALA A C 1
ATOM 870 O O . ALA A 1 115 ? 13.726 -9.547 -5.105 1.00 85.06 115 ALA A O 1
ATOM 871 N N . ALA A 1 116 ? 13.747 -7.826 -3.665 1.00 84.06 116 ALA A N 1
ATOM 872 C CA . ALA A 1 116 ? 14.680 -8.407 -2.700 1.00 84.06 116 ALA A CA 1
ATOM 873 C C . ALA A 1 116 ? 14.016 -9.381 -1.703 1.00 84.06 116 ALA A C 1
ATOM 875 O O . ALA A 1 116 ? 14.677 -9.861 -0.789 1.00 84.06 116 ALA A O 1
ATOM 876 N N . GLY A 1 117 ? 12.717 -9.668 -1.848 1.00 85.56 117 GLY A N 1
ATOM 877 C CA . GLY A 1 117 ? 11.986 -10.595 -0.981 1.00 85.56 117 GLY A CA 1
ATOM 878 C C . GLY A 1 117 ? 11.376 -9.959 0.270 1.00 85.56 117 GLY A C 1
ATOM 879 O O . GLY A 1 117 ? 10.650 -10.638 0.993 1.00 85.56 117 GLY A O 1
ATOM 880 N N . VAL A 1 118 ? 11.574 -8.658 0.502 1.00 89.44 118 VAL A N 1
ATOM 881 C CA . VAL A 1 118 ? 10.931 -7.945 1.612 1.00 89.44 118 VAL A CA 1
ATOM 882 C C . VAL A 1 118 ? 9.428 -7.872 1.366 1.00 89.44 118 VAL A C 1
ATOM 884 O O . VAL A 1 118 ? 8.971 -7.434 0.309 1.00 89.44 118 VAL A O 1
ATOM 887 N N . ARG A 1 119 ? 8.644 -8.278 2.367 1.00 92.44 119 ARG A N 1
ATOM 888 C CA . ARG A 1 119 ? 7.178 -8.314 2.272 1.00 92.44 119 ARG A CA 1
ATOM 889 C C . ARG A 1 119 ? 6.494 -7.272 3.133 1.00 92.44 119 ARG A C 1
ATOM 891 O O . ARG A 1 119 ? 5.461 -6.774 2.716 1.00 92.44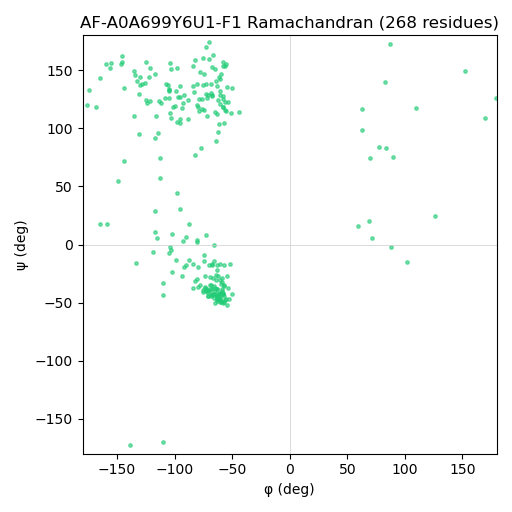 119 ARG A O 1
ATOM 898 N N . PHE A 1 120 ? 7.036 -6.923 4.289 1.00 94.25 120 PHE A N 1
ATOM 899 C CA . PHE A 1 120 ? 6.341 -6.084 5.258 1.00 94.25 120 PHE A CA 1
ATOM 900 C C . PHE A 1 120 ? 7.216 -4.923 5.715 1.00 94.25 120 PHE A C 1
ATOM 902 O O . PHE A 1 120 ? 8.414 -5.095 5.944 1.00 94.25 120 PHE A O 1
ATOM 909 N N . LEU A 1 121 ? 6.622 -3.734 5.812 1.00 95.00 121 LEU A N 1
ATOM 910 C CA . LEU A 1 121 ? 7.329 -2.523 6.207 1.00 95.00 121 LEU A CA 1
ATOM 911 C C . LEU A 1 121 ? 6.397 -1.462 6.799 1.00 95.00 121 LEU A C 1
ATOM 913 O O . LEU A 1 121 ? 5.207 -1.398 6.487 1.00 95.00 121 LEU A O 1
ATOM 917 N N . GLY A 1 122 ? 6.960 -0.631 7.673 1.00 94.19 122 GLY A N 1
ATOM 918 C CA . GLY A 1 122 ? 6.298 0.528 8.266 1.00 94.19 122 GLY A CA 1
ATOM 919 C C . GLY A 1 122 ? 6.664 1.821 7.541 1.00 94.19 122 GLY A C 1
ATOM 920 O O . GLY A 1 122 ? 7.756 1.947 6.990 1.00 94.19 122 GLY A O 1
ATOM 921 N N . VAL A 1 123 ? 5.768 2.802 7.559 1.00 93.06 123 VAL A N 1
ATOM 922 C CA . VAL A 1 123 ? 6.044 4.170 7.100 1.00 93.06 123 VAL A CA 1
ATOM 923 C C . VAL A 1 123 ? 5.991 5.112 8.293 1.00 93.06 123 VAL A C 1
ATOM 925 O O . VAL A 1 123 ? 4.974 5.182 8.975 1.00 93.06 123 VAL A O 1
ATOM 928 N N . GLU A 1 124 ? 7.065 5.851 8.537 1.00 90.81 124 GLU A N 1
ATOM 929 C CA . GLU A 1 124 ? 7.201 6.804 9.639 1.00 90.81 124 GLU A CA 1
ATOM 930 C C . GLU A 1 124 ? 7.095 8.242 9.119 1.00 90.81 124 GLU A C 1
ATOM 932 O O . GLU A 1 124 ? 7.682 8.587 8.094 1.00 90.81 124 GLU A O 1
ATOM 937 N N . ASN A 1 125 ? 6.370 9.104 9.835 1.00 87.88 125 ASN A N 1
ATOM 938 C CA . ASN A 1 125 ? 6.316 10.536 9.538 1.00 87.88 125 ASN A CA 1
ATOM 939 C C . ASN A 1 125 ? 7.320 11.295 10.402 1.00 87.88 125 ASN A C 1
ATOM 941 O O . ASN A 1 125 ? 7.062 11.535 11.578 1.00 87.88 125 ASN A O 1
ATOM 945 N N . MET A 1 126 ? 8.432 11.709 9.803 1.00 85.00 126 MET A N 1
ATOM 946 C CA . MET A 1 126 ? 9.469 12.485 10.488 1.00 85.00 126 MET A CA 1
ATOM 947 C C . MET A 1 126 ? 9.157 13.989 10.516 1.00 85.00 126 MET A C 1
ATOM 949 O O . MET A 1 126 ? 9.762 14.726 11.288 1.00 85.00 126 MET A O 1
ATOM 953 N N . ALA A 1 127 ? 8.232 14.452 9.669 1.00 81.12 127 ALA A N 1
ATOM 954 C CA . ALA A 1 127 ? 7.919 15.869 9.463 1.00 81.12 127 ALA A CA 1
ATOM 955 C C . ALA A 1 127 ? 6.682 16.361 10.230 1.00 81.12 127 ALA A C 1
ATOM 957 O O . ALA A 1 127 ? 6.391 17.558 10.257 1.00 81.12 127 ALA A O 1
ATOM 958 N N . GLY A 1 128 ? 5.884 15.435 10.761 1.00 72.19 128 GLY A N 1
ATOM 959 C CA . GLY A 1 128 ? 4.588 15.721 11.360 1.00 72.19 128 GLY A CA 1
ATOM 960 C C . GLY A 1 128 ? 4.557 15.554 12.869 1.00 72.19 128 GLY A C 1
ATOM 961 O O . GLY A 1 128 ? 5.571 15.378 13.538 1.00 72.19 128 GLY A O 1
ATOM 962 N N . GLN A 1 129 ? 3.341 15.608 13.410 1.00 73.56 129 GLN A N 1
ATOM 963 C CA . GLN A 1 129 ? 3.127 15.280 14.812 1.00 73.56 129 GLN A CA 1
ATOM 964 C C . GLN A 1 129 ? 3.466 13.808 15.056 1.00 73.56 129 GLN A C 1
ATOM 966 O O . GLN A 1 129 ? 3.074 12.968 14.237 1.00 73.56 129 GLN A O 1
ATOM 971 N N . PRO A 1 130 ? 4.107 13.481 16.191 1.00 75.75 130 PRO A N 1
ATOM 972 C CA . PRO A 1 130 ? 4.340 12.097 16.554 1.00 75.75 130 PRO A CA 1
ATOM 973 C C . PRO A 1 130 ? 3.008 11.348 16.641 1.00 75.75 130 PRO A C 1
ATOM 975 O O . PRO A 1 130 ? 1.930 11.926 16.857 1.00 75.75 130 PRO A O 1
ATOM 978 N N . LEU A 1 131 ? 3.076 10.043 16.424 1.00 75.75 131 LEU A N 1
ATOM 979 C CA . LEU A 1 131 ? 1.947 9.177 16.703 1.00 75.75 131 LEU A CA 1
ATOM 980 C C . LEU A 1 131 ? 1.689 9.118 18.215 1.00 75.75 131 LEU A C 1
ATOM 982 O O . LEU A 1 131 ? 2.618 9.296 19.004 1.00 75.75 131 LEU A O 1
ATOM 986 N N . PRO A 1 132 ? 0.436 8.870 18.634 1.00 74.62 132 PRO A N 1
ATOM 987 C CA . PRO A 1 132 ? 0.147 8.532 20.020 1.00 74.62 132 PRO A CA 1
ATOM 988 C C . PRO A 1 132 ? 0.951 7.311 20.479 1.00 74.62 132 PRO A C 1
ATOM 990 O O . PRO A 1 132 ? 1.282 6.439 19.671 1.00 74.62 132 PRO A O 1
ATOM 993 N N . GLU A 1 133 ? 1.207 7.233 21.785 1.00 70.25 133 GLU A N 1
ATOM 994 C CA . GLU A 1 133 ? 1.858 6.076 22.402 1.00 70.25 133 GLU A CA 1
ATOM 995 C C . GLU A 1 133 ? 1.176 4.762 21.984 1.00 70.25 133 GLU A C 1
ATOM 997 O O . GLU A 1 133 ? -0.053 4.660 21.963 1.00 70.25 133 GLU A O 1
ATOM 1002 N N . GLY A 1 134 ? 1.992 3.766 21.627 1.00 66.94 134 GLY A N 1
ATOM 1003 C CA . GLY A 1 134 ? 1.542 2.451 21.160 1.00 66.94 134 GLY A CA 1
ATOM 1004 C C . GLY A 1 134 ? 1.608 2.238 19.643 1.00 66.94 134 GLY A C 1
ATOM 1005 O O . GLY A 1 134 ? 1.581 1.097 19.201 1.00 66.94 134 GLY A O 1
ATOM 1006 N N . TYR A 1 135 ? 1.766 3.287 18.833 1.00 70.94 135 TYR A N 1
ATOM 1007 C CA . TYR A 1 135 ? 1.924 3.144 17.380 1.00 70.94 135 TYR A CA 1
ATOM 1008 C C . TYR A 1 135 ? 3.375 3.368 16.951 1.00 70.94 135 TYR A C 1
ATOM 1010 O O . TYR A 1 135 ? 3.956 4.413 17.236 1.00 70.94 135 TYR A O 1
ATOM 1018 N N . SER A 1 136 ? 3.947 2.404 16.227 1.00 80.00 136 SER A N 1
ATOM 1019 C CA . SER A 1 136 ? 5.326 2.474 15.717 1.00 80.00 136 SER A CA 1
ATOM 1020 C C . SER A 1 136 ? 5.443 3.065 14.309 1.00 80.00 136 SER A C 1
ATOM 1022 O O . SER A 1 136 ? 6.519 3.503 13.922 1.00 80.00 136 SER A O 1
ATOM 1024 N N . ALA A 1 137 ? 4.351 3.095 13.542 1.00 88.81 137 ALA A N 1
ATOM 1025 C CA . ALA A 1 137 ? 4.328 3.588 12.167 1.00 88.81 137 ALA A CA 1
ATOM 1026 C C . ALA A 1 137 ? 2.990 4.264 11.839 1.00 88.81 137 ALA A C 1
ATOM 1028 O O . ALA A 1 137 ? 1.966 3.991 12.462 1.00 88.81 137 ALA A O 1
ATOM 1029 N N . GLU A 1 138 ? 2.984 5.164 10.860 1.00 91.75 138 GLU A N 1
ATOM 1030 C CA . GLU A 1 138 ? 1.783 5.845 10.361 1.00 91.75 138 GLU A CA 1
ATOM 1031 C C . GLU A 1 138 ? 0.994 4.955 9.401 1.00 91.75 138 GLU A C 1
ATOM 1033 O O . GLU A 1 138 ? -0.237 4.970 9.421 1.00 91.75 138 GLU A O 1
ATOM 1038 N N . LEU A 1 139 ? 1.709 4.173 8.588 1.00 94.38 139 LEU A N 1
ATOM 1039 C CA . LEU A 1 139 ? 1.155 3.138 7.722 1.00 94.38 139 LEU A CA 1
ATOM 1040 C C . LEU A 1 139 ? 1.933 1.841 7.932 1.00 94.38 139 LEU A C 1
ATOM 1042 O O . LEU A 1 139 ? 3.158 1.871 8.057 1.00 94.38 139 LEU A O 1
ATOM 1046 N N . PHE A 1 140 ? 1.244 0.710 7.866 1.00 95.62 140 PHE A N 1
ATOM 1047 C CA . PHE A 1 140 ? 1.871 -0.581 7.594 1.00 95.62 140 PHE A CA 1
ATOM 1048 C C . PHE A 1 140 ? 1.556 -0.990 6.162 1.00 95.62 140 PHE A C 1
ATOM 1050 O O . PHE A 1 140 ? 0.407 -0.880 5.734 1.00 95.62 140 PHE A O 1
ATOM 1057 N N . ILE A 1 141 ? 2.560 -1.449 5.418 1.00 97.06 141 ILE A N 1
ATOM 1058 C CA . ILE A 1 141 ? 2.409 -1.876 4.026 1.00 97.06 141 ILE A CA 1
ATOM 1059 C C . ILE A 1 141 ? 2.927 -3.308 3.884 1.00 97.06 141 ILE A C 1
ATOM 1061 O O . ILE A 1 141 ? 4.086 -3.604 4.173 1.00 97.06 141 ILE A O 1
ATOM 1065 N N . LEU A 1 142 ? 2.058 -4.177 3.376 1.00 97.19 142 LEU A N 1
ATOM 1066 C CA . LEU A 1 142 ? 2.373 -5.524 2.922 1.00 97.19 142 LEU A CA 1
ATOM 1067 C C . LEU A 1 142 ? 2.478 -5.525 1.393 1.00 97.19 142 LEU A C 1
ATOM 1069 O O . LEU A 1 142 ? 1.508 -5.240 0.688 1.00 97.19 142 LEU A O 1
ATOM 1073 N N . LEU A 1 143 ? 3.655 -5.861 0.882 1.00 95.94 143 LEU A N 1
ATOM 1074 C CA . LEU A 1 143 ? 3.954 -6.013 -0.536 1.00 95.94 143 LEU A CA 1
ATOM 1075 C C . LEU A 1 143 ? 3.529 -7.407 -0.988 1.00 95.94 143 LEU A C 1
ATOM 1077 O O . LEU A 1 143 ? 3.856 -8.413 -0.351 1.00 95.94 143 LEU A O 1
ATOM 1081 N N . HIS A 1 144 ? 2.802 -7.484 -2.099 1.00 95.00 144 HIS A N 1
ATOM 1082 C CA . HIS A 1 144 ? 2.379 -8.752 -2.685 1.00 95.00 144 HIS A CA 1
ATOM 1083 C C . HIS A 1 144 ? 3.210 -9.063 -3.920 1.00 95.00 144 HIS A C 1
ATOM 1085 O O . HIS A 1 144 ? 3.377 -8.219 -4.794 1.00 95.00 144 HIS A O 1
ATOM 1091 N N . LEU A 1 145 ? 3.698 -10.300 -3.988 1.00 91.88 145 LEU A N 1
ATOM 1092 C CA . LEU A 1 145 ? 4.354 -10.844 -5.172 1.00 91.88 145 LEU A CA 1
ATOM 1093 C C . LEU A 1 145 ? 3.403 -11.795 -5.918 1.00 91.88 145 LEU A C 1
ATOM 1095 O O . LEU A 1 145 ? 2.570 -12.439 -5.268 1.00 91.88 145 LEU A O 1
ATOM 1099 N N . PRO A 1 146 ? 3.547 -11.921 -7.250 1.00 92.88 146 PRO A N 1
ATOM 1100 C CA . PRO A 1 146 ? 4.565 -11.269 -8.086 1.00 92.88 146 PRO A CA 1
ATOM 1101 C C . PRO A 1 146 ? 4.287 -9.778 -8.348 1.00 92.88 146 PRO A C 1
ATOM 1103 O O . PRO A 1 146 ? 3.152 -9.321 -8.226 1.00 92.88 146 PRO A O 1
ATOM 1106 N N . ILE A 1 147 ? 5.332 -9.034 -8.736 1.00 91.94 147 ILE A N 1
ATOM 1107 C CA . ILE A 1 147 ? 5.159 -7.743 -9.421 1.00 91.94 147 ILE A CA 1
ATOM 1108 C C . ILE A 1 147 ? 4.454 -8.038 -10.749 1.00 91.94 147 ILE A C 1
ATOM 1110 O O . ILE A 1 147 ? 4.776 -9.017 -11.418 1.00 91.94 147 ILE A O 1
ATOM 1114 N N . LEU A 1 148 ? 3.469 -7.224 -11.106 1.00 92.00 148 LEU A N 1
ATOM 1115 C CA . LEU A 1 148 ? 2.614 -7.416 -12.271 1.00 92.00 148 LEU A CA 1
ATOM 1116 C C . LEU A 1 148 ? 3.013 -6.462 -13.391 1.00 92.00 148 LEU A C 1
ATOM 1118 O O . LEU A 1 148 ? 3.579 -5.401 -13.142 1.00 92.00 148 LEU A O 1
ATOM 1122 N N . GLU A 1 149 ? 2.689 -6.820 -14.623 1.00 89.38 149 GLU A N 1
ATOM 1123 C CA . GLU A 1 149 ? 2.807 -5.920 -15.762 1.00 89.38 149 GLU A CA 1
ATOM 1124 C C . GLU A 1 149 ? 1.481 -5.190 -15.985 1.00 89.38 149 GLU A C 1
ATOM 1126 O O . GLU A 1 149 ? 0.428 -5.805 -16.160 1.00 89.38 149 GLU A O 1
ATOM 1131 N N . GLY A 1 150 ? 1.536 -3.864 -15.934 1.00 86.69 150 GLY A N 1
ATOM 1132 C CA . GLY A 1 150 ? 0.423 -2.968 -16.187 1.00 86.69 150 GLY A CA 1
ATOM 1133 C C . GLY A 1 150 ? 0.044 -2.879 -17.666 1.00 86.69 150 GLY A C 1
ATOM 1134 O O . GLY A 1 150 ? 0.772 -3.348 -18.540 1.00 86.69 150 GLY A O 1
ATOM 1135 N N . PRO A 1 151 ? -1.100 -2.246 -17.972 1.00 83.06 151 PRO A N 1
ATOM 1136 C CA . PRO A 1 151 ? -1.595 -2.101 -19.344 1.00 83.06 151 PRO A CA 1
ATOM 1137 C C . PRO A 1 151 ? -0.667 -1.270 -20.245 1.00 83.06 151 PRO A C 1
ATOM 1139 O O . PRO A 1 151 ? -0.707 -1.397 -21.462 1.00 83.06 151 PRO A O 1
ATOM 1142 N N . ASP A 1 152 ? 0.172 -0.431 -19.647 1.00 78.00 152 ASP A N 1
ATOM 1143 C CA . ASP A 1 152 ? 1.194 0.390 -20.294 1.00 78.00 152 ASP A CA 1
ATOM 1144 C C . ASP A 1 152 ? 2.560 -0.324 -20.400 1.00 78.00 152 ASP A C 1
ATOM 1146 O O . ASP A 1 152 ? 3.571 0.294 -20.748 1.00 78.00 152 ASP A O 1
ATOM 1150 N N . GLY A 1 153 ? 2.623 -1.610 -20.037 1.00 80.44 153 GLY A N 1
ATOM 1151 C CA . GLY A 1 153 ? 3.863 -2.380 -19.920 1.00 80.44 153 GLY A CA 1
ATOM 1152 C C . GLY A 1 153 ? 4.726 -1.984 -18.716 1.00 80.44 153 GLY A C 1
ATOM 1153 O O . GLY A 1 153 ? 5.860 -2.440 -18.597 1.00 80.44 153 GLY A O 1
ATOM 1154 N N . GLY A 1 154 ? 4.242 -1.096 -17.839 1.00 83.44 154 GLY A N 1
ATOM 1155 C CA . GLY A 1 154 ? 4.953 -0.672 -16.636 1.00 83.44 154 GLY A CA 1
ATOM 1156 C C . GLY A 1 154 ? 4.774 -1.655 -15.475 1.00 83.44 154 GLY A C 1
ATOM 1157 O O . GLY A 1 154 ? 3.802 -2.406 -15.444 1.00 83.44 154 GLY A O 1
ATOM 1158 N N . PRO A 1 155 ? 5.670 -1.665 -14.476 1.00 89.44 155 PRO A N 1
ATOM 1159 C CA . PRO A 1 155 ? 5.524 -2.551 -13.329 1.00 89.44 155 PRO A CA 1
ATOM 1160 C C . PRO A 1 155 ? 4.428 -2.042 -12.376 1.00 89.44 155 PRO A C 1
ATOM 1162 O O . PRO A 1 155 ? 4.356 -0.856 -12.051 1.00 89.44 155 PRO A O 1
ATOM 1165 N N . ILE A 1 156 ? 3.599 -2.956 -11.882 1.00 92.06 156 ILE A N 1
ATOM 1166 C CA . ILE A 1 156 ? 2.556 -2.717 -10.885 1.00 92.06 156 ILE A CA 1
ATOM 1167 C C . ILE A 1 156 ? 2.830 -3.601 -9.674 1.00 92.06 156 ILE A C 1
ATOM 1169 O O . ILE A 1 156 ? 2.909 -4.820 -9.787 1.00 92.06 156 ILE A O 1
ATOM 1173 N N . LEU A 1 157 ? 2.954 -2.990 -8.499 1.00 94.75 157 LEU A N 1
ATOM 1174 C CA . LEU A 1 157 ? 3.144 -3.687 -7.232 1.00 94.75 157 LEU A CA 1
ATOM 1175 C C . LEU A 1 157 ? 1.825 -3.689 -6.454 1.00 94.75 157 LEU A C 1
ATOM 1177 O O . LEU A 1 157 ? 1.415 -2.630 -5.967 1.00 94.75 157 LEU A O 1
ATOM 1181 N N . PRO A 1 158 ? 1.141 -4.838 -6.317 1.00 96.94 158 PRO A N 1
ATOM 1182 C CA . PRO A 1 158 ? -0.026 -4.931 -5.455 1.00 96.94 158 PRO A CA 1
ATOM 1183 C C . PRO A 1 158 ? 0.394 -4.798 -3.988 1.00 96.94 158 PRO A C 1
ATOM 1185 O O . PRO A 1 158 ? 1.398 -5.370 -3.556 1.00 96.94 158 PRO A O 1
ATOM 1188 N N . ILE A 1 159 ? -0.383 -4.047 -3.211 1.00 97.56 159 ILE A N 1
ATOM 1189 C CA . ILE A 1 159 ? -0.100 -3.791 -1.795 1.00 97.56 159 ILE A CA 1
ATOM 1190 C C . ILE A 1 159 ? -1.357 -3.942 -0.938 1.00 97.56 159 ILE A C 1
ATOM 1192 O O . ILE A 1 159 ? -2.468 -3.657 -1.393 1.00 97.56 159 ILE A O 1
ATOM 1196 N N . THR A 1 160 ? -1.181 -4.363 0.310 1.00 97.75 160 THR A N 1
ATOM 1197 C CA . THR A 1 160 ? -2.168 -4.148 1.374 1.00 97.75 160 THR A CA 1
ATOM 1198 C C . THR A 1 160 ? -1.628 -3.087 2.320 1.00 97.75 160 THR A C 1
ATOM 1200 O O . THR A 1 160 ? -0.444 -3.108 2.645 1.00 97.75 160 THR A O 1
ATOM 1203 N N . VAL A 1 161 ? -2.476 -2.160 2.755 1.00 97.38 161 VAL A N 1
ATOM 1204 C CA . VAL A 1 161 ? -2.104 -1.059 3.645 1.00 97.38 161 VAL A CA 1
ATOM 1205 C C . VAL A 1 161 ? -3.043 -1.013 4.840 1.00 97.38 161 VAL A C 1
ATOM 1207 O O . VAL A 1 161 ? -4.254 -1.140 4.665 1.00 97.38 161 VAL A O 1
ATOM 1210 N N . VAL A 1 162 ? -2.486 -0.781 6.027 1.00 96.12 162 VAL A N 1
ATOM 1211 C CA . VAL A 1 162 ? -3.229 -0.386 7.232 1.00 96.12 162 VAL A CA 1
ATOM 1212 C C . VAL A 1 162 ? -2.843 1.047 7.570 1.00 96.12 162 VAL A C 1
ATOM 1214 O O . VAL A 1 162 ? -1.659 1.332 7.755 1.00 96.12 162 VAL A O 1
ATOM 1217 N N . ASP A 1 163 ? -3.821 1.954 7.617 1.00 94.75 163 ASP A N 1
ATOM 1218 C CA . ASP A 1 163 ? -3.596 3.353 7.997 1.00 94.75 163 ASP A CA 1
ATOM 1219 C C . ASP A 1 163 ? -3.933 3.592 9.471 1.00 94.75 163 ASP A C 1
ATOM 1221 O O . ASP A 1 163 ? -5.099 3.704 9.853 1.00 94.75 163 ASP A O 1
ATOM 1225 N N . ASN A 1 164 ? -2.896 3.735 10.295 1.00 92.12 164 ASN A N 1
ATOM 1226 C CA . ASN A 1 164 ? -3.039 3.867 11.742 1.00 92.12 164 ASN A CA 1
ATOM 1227 C C . ASN A 1 164 ? -3.667 5.204 12.163 1.00 92.12 164 ASN A C 1
ATOM 1229 O O . ASN A 1 164 ? -4.341 5.281 13.191 1.00 92.12 164 ASN A O 1
ATOM 1233 N N . ARG A 1 165 ? -3.506 6.279 11.375 1.00 89.12 165 ARG A N 1
ATOM 1234 C CA . ARG A 1 165 ? -4.199 7.550 11.667 1.00 89.12 165 ARG A CA 1
ATOM 1235 C C . ARG A 1 165 ? -5.687 7.441 11.401 1.00 89.12 165 ARG A C 1
ATOM 1237 O O . ARG A 1 165 ? -6.487 8.008 12.153 1.00 89.12 165 ARG A O 1
ATOM 1244 N N . LEU A 1 166 ? -6.050 6.745 10.328 1.00 91.62 166 LEU A N 1
ATOM 1245 C CA . LEU A 1 166 ? -7.448 6.496 10.028 1.00 91.62 166 LEU A CA 1
ATOM 1246 C C . LEU A 1 166 ? -8.057 5.568 11.079 1.00 91.62 166 LEU A C 1
ATOM 1248 O O . LEU A 1 166 ? -9.120 5.891 11.600 1.00 91.62 166 LEU A O 1
ATOM 1252 N N . ASP A 1 167 ? -7.348 4.508 11.470 1.00 91.56 167 ASP A N 1
ATOM 1253 C CA . ASP A 1 167 ? -7.778 3.592 12.529 1.00 91.56 167 ASP A CA 1
ATOM 1254 C C . ASP A 1 167 ? -8.084 4.342 13.831 1.00 91.56 167 ASP A C 1
ATOM 1256 O O . ASP A 1 167 ? -9.204 4.311 14.332 1.00 91.56 167 ASP A O 1
ATOM 1260 N N . LEU A 1 168 ? -7.150 5.176 14.298 1.00 90.06 168 LEU A N 1
ATOM 1261 C CA . LEU A 1 168 ? -7.356 6.052 15.455 1.00 90.06 168 LEU A CA 1
ATOM 1262 C C . LEU A 1 168 ? -8.599 6.946 15.338 1.00 90.06 168 LEU A C 1
ATOM 1264 O O . LEU A 1 168 ? -9.272 7.221 16.335 1.00 90.06 168 LEU A O 1
ATOM 1268 N N . THR A 1 169 ? -8.892 7.441 14.138 1.00 91.62 169 THR A N 1
ATOM 1269 C CA . THR A 1 169 ? -10.065 8.288 13.883 1.00 91.62 169 THR A CA 1
ATOM 1270 C C . THR A 1 169 ? -11.360 7.470 13.921 1.00 91.62 169 THR A C 1
ATOM 1272 O O . THR A 1 169 ? -12.361 7.907 14.499 1.00 91.62 169 THR A O 1
ATOM 1275 N N . LEU A 1 170 ? -11.343 6.260 13.362 1.00 92.75 170 LEU A N 1
ATOM 1276 C CA . LEU A 1 170 ? -12.481 5.344 13.349 1.00 92.75 170 LEU A CA 1
ATOM 1277 C C . LEU A 1 170 ? -12.775 4.778 14.745 1.00 92.75 170 LEU A C 1
ATOM 1279 O O . LEU A 1 170 ? -13.933 4.755 15.162 1.00 92.75 170 LEU A O 1
ATOM 1283 N N . LEU A 1 171 ? -11.739 4.441 15.515 1.00 91.19 171 LEU A N 1
ATOM 1284 C CA . LEU A 1 171 ? -11.842 4.031 16.917 1.00 91.19 171 LEU A CA 1
ATOM 1285 C C . LEU A 1 171 ? -12.490 5.128 17.772 1.00 91.19 171 LEU A C 1
ATOM 1287 O O . LEU A 1 171 ? -13.464 4.880 18.480 1.00 91.19 171 LEU A O 1
ATOM 1291 N N . LYS A 1 172 ? -12.020 6.379 17.655 1.00 91.75 172 LYS A N 1
ATOM 1292 C CA . LYS A 1 172 ? -12.591 7.527 18.390 1.00 91.75 172 LYS A CA 1
ATOM 1293 C C . LYS A 1 172 ? -14.050 7.813 18.040 1.00 91.75 172 LYS A C 1
ATOM 1295 O O . LYS A 1 172 ? -14.766 8.391 18.854 1.00 91.75 172 LYS A O 1
ATOM 1300 N N . SER A 1 173 ? -14.477 7.457 16.831 1.00 92.94 173 SER A N 1
ATOM 1301 C CA . SER A 1 173 ? -15.860 7.626 16.376 1.00 92.94 173 SER A CA 1
ATOM 1302 C C . SER A 1 173 ? -16.737 6.392 16.615 1.00 92.94 173 SER A C 1
ATOM 1304 O O . SER A 1 173 ? -17.910 6.420 16.249 1.00 92.94 173 SER A O 1
ATOM 1306 N N . GLY A 1 174 ? -16.203 5.337 17.243 1.00 90.38 174 GLY A N 1
ATOM 1307 C CA . GLY A 1 174 ? -16.933 4.101 17.537 1.00 90.38 174 GLY A CA 1
ATOM 1308 C C . GLY A 1 174 ? -17.286 3.280 16.295 1.00 90.38 174 GLY A C 1
ATOM 1309 O O . GLY A 1 174 ? -18.214 2.479 16.339 1.00 90.38 174 GLY A O 1
ATOM 1310 N N . ARG A 1 175 ? -16.588 3.503 15.174 1.00 88.56 175 ARG A N 1
ATOM 1311 C CA . ARG A 1 175 ? -16.849 2.822 13.894 1.00 88.56 175 ARG A CA 1
ATOM 1312 C C . ARG A 1 175 ? -16.059 1.531 13.715 1.00 88.56 175 ARG A C 1
ATOM 1314 O O . ARG A 1 175 ? -16.415 0.723 12.865 1.00 88.56 175 ARG A O 1
ATOM 1321 N N . VAL A 1 176 ? -15.003 1.351 14.503 1.00 86.69 176 VAL A N 1
ATOM 1322 C CA . VAL A 1 176 ? -14.146 0.163 14.499 1.00 86.69 176 VAL A CA 1
ATOM 1323 C C . VAL A 1 176 ? -14.083 -0.401 15.915 1.00 86.69 176 VAL A C 1
ATOM 1325 O O . VAL A 1 176 ? -14.000 0.350 16.887 1.00 86.69 176 VAL A O 1
ATOM 1328 N N . ASP A 1 177 ? -14.134 -1.728 16.017 1.00 88.50 177 ASP A N 1
ATOM 1329 C CA . ASP A 1 177 ? -13.880 -2.463 17.253 1.00 88.50 177 ASP A CA 1
ATOM 1330 C C . ASP A 1 177 ? -12.379 -2.757 17.370 1.00 88.50 177 ASP A C 1
ATOM 1332 O O . ASP A 1 177 ? -11.782 -3.346 16.465 1.00 88.50 177 ASP A O 1
ATOM 1336 N N . ILE A 1 178 ? -11.771 -2.342 18.484 1.00 87.00 178 ILE A N 1
ATOM 1337 C CA . ILE A 1 178 ? -10.324 -2.459 18.702 1.00 87.00 178 ILE A CA 1
ATOM 1338 C C . ILE A 1 178 ? -9.845 -3.913 18.736 1.00 87.00 178 ILE A C 1
ATOM 1340 O O . ILE A 1 178 ? -8.788 -4.220 18.190 1.00 87.00 178 ILE A O 1
ATOM 1344 N N . ASN A 1 179 ? -10.622 -4.819 19.335 1.00 89.62 179 ASN A N 1
ATOM 1345 C CA . ASN A 1 179 ? -10.235 -6.221 19.465 1.00 89.62 179 ASN A CA 1
ATOM 1346 C C . ASN A 1 179 ? -10.308 -6.907 18.106 1.00 89.62 179 ASN A C 1
ATOM 1348 O O . ASN A 1 179 ? -9.414 -7.667 17.744 1.00 89.62 179 ASN A O 1
ATOM 1352 N N . ARG A 1 180 ? -11.346 -6.594 17.324 1.00 89.94 180 ARG A N 1
ATOM 1353 C CA . ARG A 1 180 ? -11.465 -7.074 15.948 1.00 89.94 180 ARG A CA 1
ATOM 1354 C C . ARG A 1 180 ? -10.300 -6.583 15.092 1.00 89.94 180 ARG A C 1
ATOM 1356 O O . ARG A 1 180 ? -9.663 -7.406 14.448 1.00 89.94 180 ARG A O 1
ATOM 1363 N N . ASN A 1 181 ? -9.989 -5.285 15.129 1.00 88.38 181 ASN A N 1
ATOM 1364 C CA . ASN A 1 181 ? -8.894 -4.734 14.330 1.00 88.38 181 ASN A CA 1
ATOM 1365 C C . ASN A 1 181 ? -7.531 -5.326 14.728 1.00 88.38 181 ASN A C 1
ATOM 1367 O O . ASN A 1 181 ? -6.709 -5.630 13.866 1.00 88.38 181 ASN A O 1
ATOM 1371 N N . MET A 1 182 ? -7.313 -5.557 16.028 1.00 88.56 182 MET A N 1
ATOM 1372 C CA . MET A 1 182 ? -6.117 -6.236 16.529 1.00 88.56 182 MET A CA 1
ATOM 1373 C C . MET A 1 182 ? -6.028 -7.675 16.013 1.00 88.56 182 MET A C 1
ATOM 1375 O O . MET A 1 182 ? -4.989 -8.070 15.491 1.00 88.56 182 MET A O 1
ATOM 1379 N N . ASN A 1 183 ? -7.115 -8.443 16.109 1.00 92.88 183 ASN A N 1
ATOM 1380 C CA . ASN A 1 183 ? -7.160 -9.814 15.602 1.00 92.88 183 ASN A CA 1
ATOM 1381 C C . ASN A 1 183 ? -6.900 -9.856 14.090 1.00 92.88 183 ASN A C 1
ATOM 1383 O O . ASN A 1 183 ? -6.119 -10.686 13.631 1.00 92.88 183 ASN A O 1
ATOM 1387 N N . ASP A 1 184 ? -7.485 -8.925 13.331 1.00 94.06 184 ASP A N 1
ATOM 1388 C CA . ASP A 1 184 ? -7.245 -8.793 11.893 1.00 94.06 184 ASP A CA 1
ATOM 1389 C C . ASP A 1 184 ? -5.758 -8.485 11.612 1.00 94.06 184 ASP A C 1
ATOM 1391 O O . ASP A 1 184 ? -5.144 -9.101 10.739 1.00 94.06 184 ASP A O 1
ATOM 1395 N N . PHE A 1 185 ? -5.125 -7.595 12.384 1.00 92.62 185 PHE A N 1
ATOM 1396 C CA . PHE A 1 185 ? -3.693 -7.302 12.248 1.00 92.62 185 PHE A CA 1
ATOM 1397 C C . PHE A 1 185 ? -2.813 -8.521 12.547 1.00 92.62 185 PHE A C 1
ATOM 1399 O O . PHE A 1 185 ? -1.920 -8.856 11.762 1.00 92.62 185 PHE A O 1
ATOM 1406 N N . GLN A 1 186 ? -3.084 -9.218 13.649 1.00 92.38 186 GLN A N 1
ATOM 1407 C CA . GLN A 1 186 ? -2.370 -10.437 14.027 1.00 92.38 186 GLN A CA 1
ATOM 1408 C C . GLN A 1 186 ? -2.520 -11.532 12.974 1.00 92.38 186 GLN A C 1
ATOM 1410 O O . GLN A 1 186 ? -1.550 -12.194 12.618 1.00 92.38 186 GLN A O 1
ATOM 1415 N N . GLN A 1 187 ? -3.722 -11.699 12.434 1.00 94.19 187 GLN A N 1
ATOM 1416 C CA . GLN A 1 187 ? -4.001 -12.724 11.444 1.00 94.19 187 GLN A CA 1
ATOM 1417 C C . GLN A 1 187 ? -3.353 -12.416 10.089 1.00 94.19 187 GLN A C 1
ATOM 1419 O O . GLN A 1 187 ? -2.798 -13.316 9.457 1.00 94.19 187 GLN A O 1
ATOM 1424 N N . TYR A 1 188 ? -3.438 -11.168 9.618 1.00 94.62 188 TYR A N 1
ATOM 1425 C CA . TYR A 1 188 ? -3.105 -10.836 8.229 1.00 94.62 188 TYR A CA 1
ATOM 1426 C C . TYR A 1 188 ? -1.737 -10.176 8.036 1.00 94.62 188 TYR A C 1
ATOM 1428 O O . TYR A 1 188 ? -1.198 -10.259 6.933 1.00 94.62 188 TYR A O 1
ATOM 1436 N N . MET A 1 189 ? -1.170 -9.532 9.060 1.00 91.50 189 MET A N 1
ATOM 1437 C CA . MET A 1 189 ? 0.099 -8.795 8.950 1.00 91.50 189 MET A CA 1
ATOM 1438 C C . MET A 1 189 ? 1.244 -9.479 9.692 1.00 91.50 189 MET A C 1
ATOM 1440 O O . MET A 1 189 ? 2.330 -9.610 9.127 1.00 91.50 189 MET A O 1
ATOM 1444 N N . MET A 1 190 ? 1.015 -9.970 10.917 1.00 90.69 190 MET A N 1
ATOM 1445 C CA . MET A 1 190 ? 2.091 -10.562 11.727 1.00 90.69 190 MET A CA 1
ATOM 1446 C C . MET A 1 190 ? 2.841 -11.734 11.079 1.00 90.69 190 MET A C 1
ATOM 1448 O O . MET A 1 190 ? 4.058 -11.780 11.258 1.00 90.69 190 MET A O 1
ATOM 1452 N N . PRO A 1 191 ? 2.216 -12.629 10.283 1.00 92.06 191 PRO A N 1
ATOM 1453 C CA . PRO A 1 191 ? 2.950 -13.708 9.616 1.00 92.06 191 PRO A CA 1
ATOM 1454 C C . PRO A 1 191 ? 4.041 -13.228 8.649 1.00 92.06 191 PRO A C 1
ATOM 1456 O O . PRO A 1 191 ? 4.901 -14.013 8.263 1.00 92.06 191 PRO A O 1
ATOM 1459 N N . TYR A 1 192 ? 4.001 -11.957 8.237 1.00 90.50 192 TYR A N 1
ATOM 1460 C CA . TYR A 1 192 ? 4.960 -11.357 7.310 1.00 90.50 192 TYR A CA 1
ATOM 1461 C C . TYR A 1 192 ? 5.985 -10.453 8.001 1.00 90.50 192 TYR A C 1
ATOM 1463 O O . TYR A 1 192 ? 6.857 -9.905 7.326 1.00 90.50 192 TYR A O 1
ATOM 1471 N N . ILE A 1 193 ? 5.884 -10.278 9.322 1.00 87.81 193 ILE A N 1
ATOM 1472 C CA . ILE A 1 193 ? 6.873 -9.532 10.098 1.00 87.81 193 ILE A CA 1
ATOM 1473 C C . ILE A 1 193 ? 8.146 -10.383 10.189 1.00 87.81 193 ILE A C 1
ATOM 1475 O O . ILE A 1 193 ? 8.062 -11.533 10.637 1.00 87.81 193 ILE A O 1
ATOM 1479 N N . PRO A 1 194 ? 9.317 -9.846 9.798 1.00 81.75 194 PRO A N 1
ATOM 1480 C CA . PRO A 1 194 ? 10.573 -10.566 9.947 1.00 81.75 194 PRO A CA 1
ATOM 1481 C C . PRO A 1 194 ? 10.835 -10.881 11.426 1.00 81.75 194 PRO A C 1
ATOM 1483 O O . PRO A 1 194 ? 10.745 -9.990 12.268 1.00 81.75 194 PRO A O 1
ATOM 1486 N N . GLN A 1 195 ? 11.121 -12.146 11.742 1.00 79.31 195 GLN A N 1
ATOM 1487 C CA . GLN A 1 195 ? 11.394 -12.583 13.120 1.00 79.31 195 GLN A CA 1
ATOM 1488 C C . GLN A 1 195 ? 12.860 -12.347 13.508 1.00 79.31 195 GLN A C 1
ATOM 1490 O O . GLN A 1 195 ? 13.138 -11.913 14.621 1.00 79.31 195 GLN A O 1
ATOM 1495 N N . ASP A 1 196 ? 13.778 -12.563 12.560 1.00 81.31 196 ASP A N 1
ATOM 1496 C CA . ASP A 1 196 ? 15.230 -12.530 12.788 1.00 81.31 196 ASP A CA 1
ATOM 1497 C C . ASP A 1 196 ? 15.940 -11.394 12.029 1.00 81.31 196 ASP A C 1
ATOM 1499 O O . ASP A 1 196 ? 17.166 -11.294 12.035 1.00 81.31 196 ASP A O 1
ATOM 1503 N N . GLU A 1 197 ? 15.179 -10.518 11.369 1.00 76.81 197 GLU A N 1
ATOM 1504 C CA . GLU A 1 197 ? 15.708 -9.393 10.595 1.00 76.81 197 GLU A CA 1
ATOM 1505 C C . GLU A 1 197 ? 15.175 -8.056 11.121 1.00 76.81 197 GLU A C 1
ATOM 1507 O O . GLU A 1 197 ? 14.070 -7.988 11.671 1.00 76.81 197 GLU A O 1
ATOM 1512 N N . PRO A 1 198 ? 15.936 -6.959 10.952 1.00 78.94 198 PRO A N 1
ATOM 1513 C CA . PRO A 1 198 ? 15.478 -5.644 11.362 1.00 78.94 198 PRO A CA 1
ATOM 1514 C C . PRO A 1 198 ? 14.196 -5.254 10.624 1.00 78.94 198 PRO A C 1
ATOM 1516 O O . PRO A 1 198 ? 14.112 -5.317 9.396 1.00 78.94 198 PRO A O 1
ATOM 1519 N N . PHE A 1 199 ? 13.218 -4.770 11.389 1.00 82.38 199 PHE A N 1
ATOM 1520 C CA . PHE A 1 199 ? 11.979 -4.242 10.840 1.00 82.38 199 PHE A CA 1
ATOM 1521 C C . PHE A 1 199 ? 12.264 -3.114 9.841 1.00 82.38 199 PHE A C 1
ATOM 1523 O O . PHE A 1 199 ? 12.914 -2.114 10.156 1.00 82.38 199 PHE A O 1
ATOM 1530 N N . HIS A 1 200 ? 11.780 -3.276 8.614 1.00 87.06 200 HIS A N 1
ATOM 1531 C CA . HIS A 1 200 ? 12.008 -2.299 7.565 1.00 87.06 200 HIS A CA 1
ATOM 1532 C C . HIS A 1 200 ? 11.072 -1.103 7.712 1.00 87.06 200 HIS A C 1
ATOM 1534 O O . HIS A 1 200 ? 9.849 -1.248 7.702 1.00 87.06 200 HIS A O 1
ATOM 1540 N N . THR A 1 201 ? 11.656 0.093 7.766 1.00 89.44 201 THR A N 1
ATOM 1541 C CA . THR A 1 201 ? 10.905 1.347 7.819 1.00 89.44 201 THR A CA 1
ATOM 1542 C C . THR A 1 201 ? 11.264 2.267 6.658 1.00 89.44 201 THR A C 1
ATOM 1544 O O . THR A 1 201 ? 12.403 2.309 6.181 1.00 89.44 201 THR A O 1
ATOM 1547 N N . LEU A 1 202 ? 10.259 2.987 6.166 1.00 90.12 202 LEU A N 1
ATOM 1548 C CA . LEU A 1 202 ? 10.393 4.076 5.208 1.00 90.12 202 LEU A CA 1
ATOM 1549 C C . LEU A 1 202 ? 10.109 5.382 5.935 1.00 90.12 202 LEU A C 1
ATOM 1551 O O . LEU A 1 202 ? 9.065 5.530 6.564 1.00 90.12 202 LEU A O 1
ATOM 1555 N N . LYS A 1 203 ? 11.039 6.327 5.847 1.00 89.50 203 LYS A N 1
ATOM 1556 C CA . LYS A 1 203 ? 10.934 7.610 6.536 1.00 89.50 203 LYS A CA 1
ATOM 1557 C C . LYS A 1 203 ? 10.438 8.663 5.561 1.00 89.50 203 LYS A C 1
ATOM 1559 O O . LYS A 1 203 ? 11.107 8.925 4.567 1.00 89.50 203 LYS A O 1
ATOM 1564 N N . CYS A 1 204 ? 9.288 9.254 5.863 1.00 87.94 204 CYS A N 1
ATOM 1565 C CA . CYS A 1 204 ? 8.789 10.433 5.174 1.00 87.94 204 CYS A CA 1
ATOM 1566 C C . CYS A 1 204 ? 9.335 11.680 5.875 1.00 87.94 204 CYS A C 1
ATOM 1568 O O . CYS A 1 204 ? 8.933 11.988 7.001 1.00 87.94 204 CYS A O 1
ATOM 1570 N N . THR A 1 205 ? 10.271 12.371 5.233 1.00 86.44 205 THR A N 1
ATOM 1571 C CA . THR A 1 205 ? 10.967 13.552 5.760 1.00 86.44 205 THR A CA 1
ATOM 1572 C C . THR A 1 205 ? 10.320 14.864 5.362 1.00 86.44 205 THR A C 1
ATOM 1574 O O . THR A 1 205 ? 10.428 15.839 6.104 1.00 86.44 205 THR A O 1
ATOM 1577 N N . HIS A 1 206 ? 9.619 14.902 4.233 1.00 84.62 206 HIS A N 1
ATOM 1578 C CA . HIS A 1 206 ? 8.888 16.082 3.803 1.00 84.62 206 HIS A CA 1
ATOM 1579 C C . HIS A 1 206 ? 7.415 15.994 4.231 1.00 84.62 206 HIS A C 1
ATOM 1581 O O . HIS A 1 206 ? 6.751 14.965 4.085 1.00 84.62 206 HIS A O 1
ATOM 1587 N N . ARG A 1 207 ? 6.884 17.112 4.746 1.00 77.75 207 ARG A N 1
ATOM 1588 C CA . ARG A 1 207 ? 5.555 17.212 5.383 1.00 77.75 207 ARG A CA 1
ATOM 1589 C C . ARG A 1 207 ? 4.422 16.618 4.544 1.00 77.75 207 ARG A C 1
ATOM 1591 O O . ARG A 1 207 ? 3.563 15.917 5.074 1.00 77.75 207 ARG A O 1
ATOM 1598 N N . ASP A 1 208 ? 4.438 16.888 3.244 1.00 84.44 208 ASP A N 1
ATOM 1599 C CA . ASP A 1 208 ? 3.341 16.518 2.346 1.00 84.44 208 ASP A CA 1
ATOM 1600 C C . ASP A 1 208 ? 3.461 15.107 1.752 1.00 84.44 208 ASP A C 1
ATOM 1602 O O . ASP A 1 208 ? 2.480 14.579 1.229 1.00 84.44 208 ASP A O 1
ATOM 1606 N N . VAL A 1 209 ? 4.621 14.452 1.858 1.00 87.25 209 VAL A N 1
ATOM 1607 C CA . VAL A 1 209 ? 4.887 13.160 1.193 1.00 87.25 209 VAL A CA 1
ATOM 1608 C C . VAL A 1 209 ? 3.935 12.081 1.669 1.00 87.25 209 VAL A C 1
ATOM 1610 O O . VAL A 1 209 ? 3.334 11.378 0.858 1.00 87.25 209 VAL A O 1
ATOM 1613 N N . LEU A 1 210 ? 3.735 11.982 2.983 1.00 89.25 210 LEU A N 1
ATOM 1614 C CA . LEU A 1 210 ? 2.831 10.988 3.548 1.00 89.25 210 LEU A CA 1
ATOM 1615 C C . LEU A 1 210 ? 1.374 11.245 3.137 1.00 89.25 210 LEU A C 1
ATOM 1617 O O . LEU A 1 210 ? 0.620 10.301 2.895 1.00 89.25 210 LEU A O 1
ATOM 1621 N N . MET A 1 211 ? 0.969 12.514 3.020 1.00 88.00 211 MET A N 1
ATOM 1622 C CA . MET A 1 211 ? -0.361 12.865 2.521 1.00 88.00 211 MET A CA 1
ATOM 1623 C C . MET A 1 211 ? -0.531 12.486 1.049 1.00 88.00 211 MET A C 1
ATOM 1625 O O . MET A 1 211 ? -1.570 11.933 0.680 1.00 88.00 211 MET A O 1
ATOM 1629 N N . LEU A 1 212 ? 0.478 12.743 0.214 1.00 89.44 212 LEU A N 1
ATOM 1630 C CA . LEU A 1 212 ? 0.468 12.347 -1.194 1.00 89.44 212 LEU A CA 1
ATOM 1631 C C . LEU A 1 212 ? 0.430 10.822 -1.344 1.00 89.44 212 LEU A C 1
ATOM 1633 O O . LEU A 1 212 ? -0.389 10.308 -2.110 1.00 89.44 212 LEU A O 1
ATOM 1637 N N . LEU A 1 213 ? 1.237 10.099 -0.562 1.00 91.31 213 LEU A N 1
ATOM 1638 C CA . LEU A 1 213 ? 1.254 8.638 -0.524 1.00 91.31 213 LEU A CA 1
ATOM 1639 C C . LEU A 1 213 ? -0.125 8.076 -0.149 1.00 91.31 213 LEU A C 1
ATOM 1641 O O . LEU A 1 213 ? -0.668 7.257 -0.889 1.00 91.31 213 LEU A O 1
ATOM 1645 N N . ARG A 1 214 ? -0.740 8.568 0.937 1.00 92.06 214 ARG A N 1
ATOM 1646 C CA . ARG A 1 214 ? -2.110 8.194 1.340 1.00 92.06 214 ARG A CA 1
ATOM 1647 C C . ARG A 1 214 ? -3.125 8.464 0.237 1.00 92.06 214 ARG A C 1
ATOM 1649 O O . ARG A 1 214 ? -3.897 7.579 -0.123 1.00 92.06 214 ARG A O 1
ATOM 1656 N N . ARG A 1 215 ? -3.107 9.672 -0.337 1.00 90.00 215 ARG A N 1
ATOM 1657 C CA . ARG A 1 215 ? -4.035 10.067 -1.407 1.00 90.00 215 ARG A CA 1
ATOM 1658 C C . ARG A 1 215 ? -3.927 9.136 -2.611 1.00 90.00 215 ARG A C 1
ATOM 1660 O O . ARG A 1 215 ? -4.952 8.747 -3.167 1.00 90.00 215 ARG A O 1
ATOM 1667 N N . MET A 1 216 ? -2.709 8.775 -3.003 1.00 90.62 216 MET A N 1
ATOM 1668 C CA . MET A 1 216 ? -2.453 7.833 -4.089 1.00 90.62 216 MET A CA 1
ATOM 1669 C C . MET A 1 216 ? -2.976 6.432 -3.748 1.00 90.62 216 MET A C 1
ATOM 1671 O O . MET A 1 216 ? -3.747 5.872 -4.527 1.00 90.62 216 MET A O 1
ATOM 1675 N N . ILE A 1 217 ? -2.636 5.900 -2.568 1.00 93.56 217 ILE A N 1
ATOM 1676 C CA . ILE A 1 217 ? -3.098 4.583 -2.102 1.00 93.56 217 ILE A CA 1
ATOM 1677 C C . ILE A 1 217 ? -4.626 4.518 -2.103 1.00 93.56 217 ILE A C 1
ATOM 1679 O O . ILE A 1 217 ? -5.186 3.566 -2.645 1.00 93.56 217 ILE A O 1
ATOM 1683 N N . PHE A 1 218 ? -5.302 5.526 -1.547 1.00 91.44 218 PHE A N 1
ATOM 1684 C CA . PHE A 1 218 ? -6.762 5.552 -1.441 1.00 91.44 218 PHE A CA 1
ATOM 1685 C C . PHE A 1 218 ? -7.423 5.684 -2.806 1.00 91.44 218 PHE A C 1
ATOM 1687 O O . PHE A 1 218 ? -8.360 4.950 -3.114 1.00 91.44 218 PHE A O 1
ATOM 1694 N N . ARG A 1 219 ? -6.909 6.573 -3.663 1.00 90.00 219 ARG A N 1
ATOM 1695 C CA . ARG A 1 219 ? -7.423 6.729 -5.028 1.00 90.00 219 ARG A CA 1
ATOM 1696 C C . ARG A 1 219 ? -7.348 5.414 -5.802 1.00 90.00 219 ARG A C 1
ATOM 1698 O O . ARG A 1 219 ? -8.300 5.066 -6.496 1.00 90.00 219 ARG A O 1
ATOM 1705 N N . ASN A 1 220 ? -6.239 4.693 -5.672 1.00 91.81 220 ASN A N 1
ATOM 1706 C CA . ASN A 1 220 ? -6.052 3.407 -6.330 1.00 91.81 220 ASN A CA 1
ATOM 1707 C C . ASN A 1 220 ? -6.909 2.312 -5.697 1.00 91.81 220 ASN A C 1
ATOM 1709 O O . ASN A 1 220 ? -7.476 1.507 -6.424 1.00 91.81 220 ASN A O 1
ATOM 1713 N N . ALA A 1 221 ? -7.066 2.307 -4.371 1.00 93.50 221 ALA A N 1
ATOM 1714 C CA . ALA A 1 221 ? -7.896 1.342 -3.656 1.00 93.50 221 ALA A CA 1
ATOM 1715 C C . ALA A 1 221 ? -9.362 1.389 -4.118 1.00 93.50 221 ALA A C 1
ATOM 1717 O O . ALA A 1 221 ? -9.966 0.350 -4.374 1.00 93.50 221 ALA A O 1
ATOM 1718 N N . LEU A 1 222 ? -9.903 2.592 -4.330 1.00 89.06 222 LEU A N 1
ATOM 1719 C CA . LEU A 1 222 ? -11.261 2.791 -4.852 1.00 89.06 222 LEU A CA 1
ATOM 1720 C C . LEU A 1 222 ? -11.438 2.328 -6.309 1.00 89.06 222 LEU A C 1
ATOM 1722 O O . LEU A 1 222 ? -12.562 2.144 -6.765 1.00 89.06 222 LEU A O 1
ATOM 1726 N N . ARG A 1 223 ? -10.337 2.156 -7.048 1.00 86.44 223 ARG A N 1
ATOM 1727 C CA . ARG A 1 223 ? -10.314 1.795 -8.476 1.00 86.44 223 ARG A CA 1
ATOM 1728 C C . ARG A 1 223 ? -9.645 0.444 -8.731 1.00 86.44 223 ARG A C 1
ATOM 1730 O O . ARG A 1 223 ? -9.349 0.106 -9.871 1.00 86.44 223 ARG A O 1
ATOM 1737 N N . CYS A 1 224 ? -9.376 -0.321 -7.685 1.00 87.94 2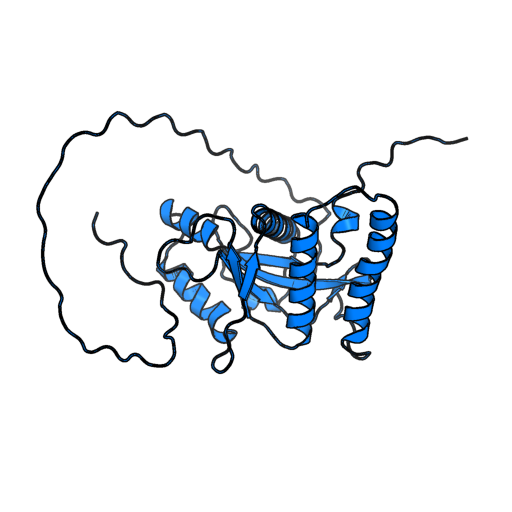24 CYS A N 1
ATOM 1738 C CA . CYS A 1 224 ? -8.652 -1.581 -7.739 1.00 87.94 224 CYS A CA 1
ATOM 1739 C C . CYS A 1 224 ? -9.640 -2.737 -7.583 1.00 87.94 224 CYS A C 1
ATOM 1741 O O . CYS A 1 224 ? -10.443 -2.741 -6.649 1.00 87.94 224 CYS A O 1
ATOM 1743 N N . LYS A 1 225 ? -9.552 -3.754 -8.449 1.00 92.75 225 LYS A N 1
ATOM 1744 C CA . LYS A 1 225 ? -10.057 -5.093 -8.106 1.00 92.75 225 LYS A CA 1
ATOM 1745 C C . LYS A 1 225 ? -8.893 -5.926 -7.563 1.00 92.75 225 LYS A C 1
ATOM 1747 O O . LYS A 1 225 ? -8.033 -6.318 -8.352 1.00 92.75 225 LYS A O 1
ATOM 1752 N N . PRO A 1 226 ? -8.852 -6.208 -6.248 1.00 92.94 226 PRO A N 1
ATOM 1753 C CA . PRO A 1 226 ? -7.701 -6.856 -5.633 1.00 92.94 226 PRO A CA 1
ATOM 1754 C C . PRO A 1 226 ? -7.482 -8.277 -6.139 1.00 92.94 226 PRO A C 1
ATOM 1756 O O . PRO A 1 226 ? -8.439 -9.000 -6.443 1.00 92.94 226 PRO A O 1
ATOM 1759 N N . THR A 1 227 ? -6.223 -8.704 -6.135 1.00 92.44 227 THR A N 1
ATOM 1760 C CA . THR A 1 227 ? -5.841 -10.087 -6.428 1.00 92.44 227 THR A CA 1
ATOM 1761 C C . THR A 1 227 ? -6.342 -11.047 -5.340 1.00 92.44 227 THR A C 1
ATOM 1763 O O . THR A 1 227 ? -6.647 -10.656 -4.208 1.00 92.44 227 THR A O 1
ATOM 1766 N N . SER A 1 228 ? -6.372 -12.347 -5.645 1.00 91.25 228 SER A N 1
ATOM 1767 C CA . SER A 1 228 ? -6.668 -13.380 -4.643 1.00 91.25 228 SER A CA 1
ATOM 1768 C C . SER A 1 228 ? -5.655 -13.390 -3.492 1.00 91.25 228 SER A C 1
ATOM 1770 O O . SER A 1 228 ? -6.025 -13.718 -2.368 1.00 91.25 228 SER A O 1
ATOM 1772 N N . SER A 1 229 ? -4.392 -13.011 -3.732 1.00 90.38 229 SER A N 1
ATOM 1773 C CA . SER A 1 229 ? -3.384 -12.919 -2.667 1.00 90.38 229 SER A CA 1
ATOM 1774 C C . SER A 1 229 ? -3.689 -11.782 -1.694 1.00 90.38 229 SER A C 1
ATOM 1776 O O . SER A 1 229 ? -3.628 -11.996 -0.485 1.00 90.38 229 SER A O 1
ATOM 1778 N N . GLN A 1 230 ? -4.099 -10.616 -2.206 1.00 94.12 230 GLN A N 1
ATOM 1779 C CA . GLN A 1 230 ? -4.515 -9.486 -1.376 1.00 94.12 230 GLN A CA 1
ATOM 1780 C C . GLN A 1 230 ? -5.746 -9.839 -0.549 1.00 94.12 230 GLN A C 1
ATOM 1782 O O . GLN A 1 230 ? -5.738 -9.629 0.657 1.00 94.12 230 GLN A O 1
ATOM 1787 N N . LYS A 1 231 ? -6.766 -10.448 -1.167 1.00 93.69 231 LYS A N 1
ATOM 1788 C CA . LYS A 1 231 ? -8.008 -10.832 -0.473 1.00 93.69 231 LYS A CA 1
ATOM 1789 C C . LYS A 1 231 ? -7.791 -11.797 0.695 1.00 93.69 231 LYS A C 1
ATOM 1791 O O . LYS A 1 231 ? -8.562 -11.758 1.641 1.00 93.69 231 LYS A O 1
ATOM 1796 N N . ARG A 1 232 ? -6.751 -12.638 0.655 1.00 92.50 232 ARG A N 1
ATOM 1797 C CA . ARG A 1 232 ? -6.384 -13.526 1.778 1.00 92.50 232 ARG A CA 1
ATOM 1798 C C . ARG A 1 232 ? -5.710 -12.803 2.949 1.00 92.50 232 ARG A C 1
ATOM 1800 O O . ARG A 1 232 ? -5.575 -13.399 4.008 1.00 92.50 232 ARG A O 1
ATOM 1807 N N . CYS A 1 233 ? -5.272 -11.562 2.749 1.00 91.75 233 CYS A N 1
ATOM 1808 C CA . CYS A 1 233 ? -4.563 -10.749 3.741 1.00 91.75 233 CYS A CA 1
ATOM 1809 C C . CYS A 1 233 ? -5.372 -9.497 4.114 1.00 91.75 233 CYS A C 1
ATOM 1811 O O . CYS A 1 233 ? -4.796 -8.442 4.379 1.00 91.75 233 CYS A O 1
ATOM 1813 N N . LEU A 1 234 ? -6.700 -9.580 4.036 1.00 93.62 234 LEU A N 1
ATOM 1814 C CA . LEU A 1 234 ? -7.610 -8.475 4.305 1.00 93.62 234 LEU A CA 1
ATOM 1815 C C . LEU A 1 234 ? -8.762 -8.947 5.187 1.00 93.62 234 LEU A C 1
ATOM 1817 O O . LEU A 1 234 ? -9.254 -10.063 4.998 1.00 93.62 234 LEU A O 1
ATOM 1821 N N . PRO A 1 235 ? -9.257 -8.076 6.075 1.00 94.06 235 PRO A N 1
ATOM 1822 C CA . PRO A 1 235 ? -10.500 -8.320 6.780 1.00 94.06 235 PRO A CA 1
ATOM 1823 C C . PRO A 1 235 ? -11.705 -8.231 5.837 1.00 94.06 235 PRO A C 1
ATOM 1825 O O . PRO A 1 235 ? -11.609 -7.835 4.677 1.00 94.06 235 PRO A O 1
ATOM 1828 N N . GLN A 1 236 ? -12.881 -8.562 6.370 1.00 90.00 236 GLN A N 1
ATOM 1829 C CA . GLN A 1 236 ? -14.145 -8.519 5.630 1.00 90.00 236 GLN A CA 1
ATOM 1830 C C . GLN A 1 236 ? -14.475 -7.121 5.078 1.00 90.00 236 GLN A C 1
ATOM 1832 O O . GLN A 1 236 ? -15.013 -7.010 3.978 1.00 90.00 236 GLN A O 1
ATOM 1837 N N . LEU A 1 237 ? -14.175 -6.066 5.843 1.00 91.12 237 LEU A N 1
ATOM 1838 C CA . LEU A 1 237 ? -14.378 -4.674 5.442 1.00 91.12 237 LEU A CA 1
ATOM 1839 C C . LEU A 1 237 ? -13.030 -4.059 5.067 1.00 91.12 237 LEU A C 1
ATOM 1841 O O . LEU A 1 237 ? -12.177 -3.862 5.928 1.00 91.12 237 LEU A O 1
ATOM 1845 N N . PHE A 1 238 ? -12.847 -3.724 3.795 1.00 94.19 238 PHE A N 1
ATOM 1846 C CA . PHE A 1 238 ? -11.649 -3.067 3.272 1.00 94.19 238 PHE A CA 1
ATOM 1847 C C . PHE A 1 238 ? -12.030 -2.117 2.128 1.00 94.19 238 PHE A C 1
ATOM 1849 O O . PHE A 1 238 ? -13.114 -2.234 1.559 1.00 94.19 238 PHE A O 1
ATOM 1856 N N . ASN A 1 239 ? -11.141 -1.181 1.784 1.00 93.88 239 ASN A N 1
ATOM 1857 C CA . ASN A 1 239 ? -11.354 -0.139 0.764 1.00 93.88 239 ASN A CA 1
ATOM 1858 C C . ASN A 1 239 ? -12.549 0.799 1.027 1.00 93.88 239 ASN A C 1
ATOM 1860 O O . ASN A 1 239 ? -12.948 1.543 0.133 1.00 93.88 239 ASN A O 1
ATOM 1864 N N . ASP A 1 240 ? -13.073 0.820 2.254 1.00 91.44 240 ASP A N 1
ATOM 1865 C CA . ASP A 1 240 ? -14.075 1.781 2.711 1.00 91.44 240 ASP A CA 1
ATOM 1866 C C . ASP A 1 240 ? -13.461 2.675 3.800 1.00 91.44 240 ASP A C 1
ATOM 1868 O O . ASP A 1 240 ? -13.455 2.289 4.970 1.00 91.44 240 ASP A O 1
ATOM 1872 N N . PRO A 1 241 ? -12.953 3.874 3.461 1.00 89.50 241 PRO A N 1
ATOM 1873 C CA . PRO A 1 241 ? -12.301 4.747 4.434 1.00 89.50 241 PRO A CA 1
ATOM 1874 C C . PRO A 1 241 ? -13.260 5.272 5.513 1.00 89.50 241 PRO A C 1
ATOM 1876 O O . PRO A 1 241 ? -12.806 5.816 6.518 1.00 89.50 241 PRO A O 1
ATOM 1879 N N . ALA A 1 242 ? -14.579 5.143 5.329 1.00 90.12 242 ALA A N 1
ATOM 1880 C CA . ALA A 1 242 ? -15.548 5.533 6.344 1.00 90.12 242 ALA A CA 1
ATOM 1881 C C . ALA A 1 242 ? -15.703 4.479 7.449 1.00 90.12 242 ALA A C 1
ATOM 1883 O O . ALA A 1 242 ? -16.209 4.829 8.521 1.00 90.12 242 ALA A O 1
ATOM 1884 N N . MET A 1 243 ? -15.292 3.232 7.190 1.00 90.44 243 MET A N 1
ATOM 1885 C CA . MET A 1 243 ? -15.567 2.068 8.040 1.00 90.44 243 MET A CA 1
ATOM 1886 C C . MET A 1 243 ? -14.347 1.179 8.309 1.00 90.44 243 MET A C 1
ATOM 1888 O O . MET A 1 243 ? -14.395 0.357 9.220 1.00 90.44 243 MET A O 1
ATOM 1892 N N . SER A 1 244 ? -13.264 1.312 7.543 1.00 93.38 244 SER A N 1
ATOM 1893 C CA . SER A 1 244 ? -12.095 0.440 7.635 1.00 93.38 244 SER A CA 1
ATOM 1894 C C . SER A 1 244 ? -10.783 1.196 7.398 1.00 93.38 244 SER A C 1
ATOM 1896 O O . SER A 1 244 ? -10.676 1.954 6.431 1.00 93.38 244 SER A O 1
ATOM 1898 N N . PRO A 1 245 ? -9.752 0.962 8.232 1.00 95.00 245 PRO A N 1
ATOM 1899 C CA . PRO A 1 245 ? -8.397 1.444 7.978 1.00 95.00 245 PRO A CA 1
ATOM 1900 C C . PRO A 1 245 ? -7.611 0.563 6.990 1.00 95.00 245 PRO A C 1
ATOM 1902 O O . PRO A 1 245 ? -6.437 0.839 6.740 1.00 95.00 245 PRO A O 1
ATOM 1905 N N . TRP A 1 246 ? -8.225 -0.495 6.449 1.00 96.69 246 TRP A N 1
ATOM 1906 C CA . TRP A 1 246 ? -7.573 -1.481 5.589 1.00 96.69 246 TRP A CA 1
ATOM 1907 C C . TRP A 1 246 ? -7.826 -1.213 4.113 1.00 96.69 246 TRP A C 1
ATOM 1909 O O . TRP A 1 246 ? -8.971 -1.076 3.672 1.00 96.69 246 TRP A O 1
ATOM 1919 N N . PHE A 1 247 ? -6.753 -1.236 3.325 1.00 97.19 247 PHE A N 1
ATOM 1920 C CA . PHE A 1 247 ? -6.810 -0.986 1.892 1.00 97.19 247 PHE A CA 1
ATOM 1921 C C . PHE A 1 247 ? -6.071 -2.056 1.096 1.00 97.19 247 PHE A C 1
ATOM 1923 O O . PHE A 1 247 ? -4.894 -2.315 1.328 1.00 97.19 247 PHE A O 1
ATOM 1930 N N . ALA A 1 248 ? -6.734 -2.613 0.088 1.00 97.19 248 ALA A N 1
ATOM 1931 C CA . ALA A 1 248 ? -6.085 -3.267 -1.035 1.00 97.19 248 ALA A CA 1
ATOM 1932 C C . ALA A 1 248 ? -5.901 -2.276 -2.173 1.00 97.19 248 ALA A C 1
ATOM 1934 O O . ALA A 1 248 ? -6.867 -1.776 -2.753 1.00 97.19 248 ALA A O 1
ATOM 1935 N N . SER A 1 249 ? -4.645 -2.026 -2.511 1.00 96.31 249 SER A N 1
ATOM 1936 C CA . SER A 1 249 ? -4.254 -1.018 -3.484 1.00 96.31 249 SER A CA 1
ATOM 1937 C C . SER A 1 249 ? -3.132 -1.543 -4.378 1.00 96.31 249 SER A C 1
ATOM 1939 O O . SER A 1 249 ? -2.774 -2.722 -4.343 1.00 96.31 249 SER A O 1
ATOM 1941 N N . TYR A 1 250 ? -2.583 -0.672 -5.209 1.00 94.94 250 TYR A N 1
ATOM 1942 C CA . TYR A 1 250 ? -1.408 -0.959 -6.013 1.00 94.94 250 TYR A CA 1
ATOM 1943 C C . TYR A 1 250 ? -0.555 0.295 -6.179 1.00 94.94 250 TYR A C 1
ATOM 1945 O O . TYR A 1 250 ? -1.035 1.428 -6.068 1.00 94.94 250 TYR A O 1
ATOM 1953 N N . LEU A 1 251 ? 0.724 0.080 -6.464 1.00 93.00 251 LEU A N 1
ATOM 1954 C CA . LEU A 1 251 ? 1.692 1.109 -6.810 1.00 93.00 251 LEU A CA 1
ATOM 1955 C C . LEU A 1 251 ? 2.192 0.887 -8.233 1.00 93.00 251 LEU A C 1
ATOM 1957 O O . LEU A 1 251 ? 2.320 -0.246 -8.676 1.00 93.00 251 LEU A O 1
ATOM 1961 N N . SER A 1 252 ? 2.484 1.973 -8.932 1.00 87.88 252 SER A N 1
ATOM 1962 C CA . SER A 1 252 ? 3.177 2.007 -10.213 1.00 87.88 252 SER A CA 1
ATOM 1963 C C . SER A 1 252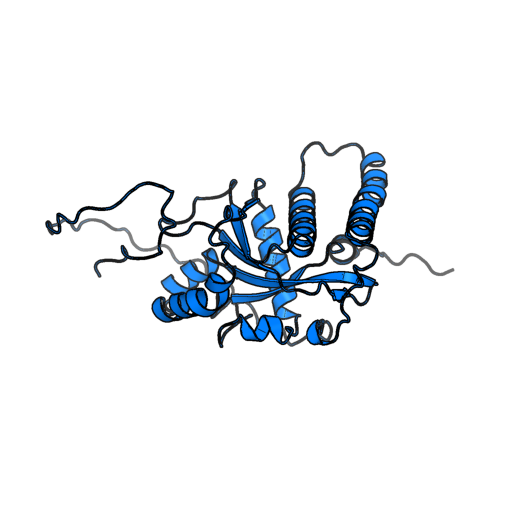 ? 4.253 3.085 -10.103 1.00 87.88 252 SER A C 1
ATOM 1965 O O . SER A 1 252 ? 4.008 4.129 -9.508 1.00 87.88 252 SER A O 1
ATOM 1967 N N . PRO A 1 253 ? 5.460 2.902 -10.638 1.00 75.69 253 PRO A N 1
ATOM 1968 C CA . PRO A 1 253 ? 6.445 3.974 -10.635 1.00 75.69 253 PRO A CA 1
ATOM 1969 C C . PRO A 1 253 ? 6.051 5.113 -11.598 1.00 75.69 253 PRO A C 1
ATOM 1971 O O . PRO A 1 253 ? 6.526 6.234 -11.446 1.00 75.69 253 PRO A O 1
ATOM 1974 N N . ARG A 1 254 ? 5.134 4.874 -12.547 1.00 71.06 254 ARG A N 1
ATOM 1975 C CA . ARG A 1 254 ? 4.796 5.796 -13.647 1.00 71.06 254 ARG A CA 1
ATOM 1976 C C . ARG A 1 254 ? 3.713 6.839 -13.333 1.00 71.06 254 ARG A C 1
ATOM 1978 O O . ARG A 1 254 ? 3.186 7.463 -14.246 1.00 71.06 254 ARG A O 1
ATOM 1985 N N . TYR A 1 255 ? 3.394 7.109 -12.062 1.00 63.59 255 TYR A N 1
ATOM 1986 C CA . TYR A 1 255 ? 2.332 8.071 -11.704 1.00 63.59 255 TYR A CA 1
ATOM 1987 C C . TYR A 1 255 ? 2.518 9.497 -12.267 1.00 63.59 255 TYR A C 1
ATOM 1989 O O . TYR A 1 255 ? 1.533 10.228 -12.353 1.00 63.59 255 TYR A O 1
ATOM 1997 N N . ALA A 1 256 ? 3.728 9.877 -12.700 1.00 42.38 256 ALA A N 1
ATOM 1998 C CA . ALA A 1 256 ? 4.004 11.143 -13.395 1.00 42.38 256 ALA A CA 1
ATOM 1999 C C . ALA A 1 256 ? 3.091 11.375 -14.604 1.00 42.38 256 ALA A C 1
ATOM 2001 O O . ALA A 1 256 ? 2.496 12.438 -14.745 1.00 42.38 256 ALA A O 1
ATOM 2002 N N . GLU A 1 257 ? 2.941 10.346 -15.438 1.00 42.12 257 GLU A N 1
ATOM 2003 C CA . GLU A 1 257 ? 2.247 10.432 -16.726 1.00 42.12 257 GLU A CA 1
ATOM 2004 C C . GLU A 1 257 ? 0.720 10.517 -16.542 1.00 42.12 257 GLU A C 1
ATOM 2006 O O . GLU A 1 257 ? -0.025 10.760 -17.484 1.00 42.12 257 GLU A O 1
ATOM 2011 N N . HIS A 1 258 ? 0.217 10.321 -15.316 1.00 39.12 258 HIS A N 1
ATOM 2012 C CA . HIS A 1 258 ? -1.216 10.338 -14.988 1.00 39.12 258 HIS A CA 1
ATOM 2013 C C . HIS A 1 258 ? -1.605 11.428 -13.980 1.00 39.12 258 HIS A C 1
ATOM 2015 O O . HIS A 1 258 ? -2.793 11.615 -13.691 1.00 39.12 258 HIS A O 1
ATOM 2021 N N . LEU A 1 259 ? -0.622 12.141 -13.425 1.00 36.06 259 LEU A N 1
ATOM 2022 C CA . LEU A 1 259 ? -0.825 13.262 -12.507 1.00 36.06 259 LEU A CA 1
ATOM 2023 C C . LEU A 1 259 ? -0.576 14.625 -13.171 1.00 36.06 259 LEU A C 1
ATOM 2025 O O . LEU A 1 259 ? -0.927 15.638 -12.572 1.00 36.06 259 LEU A O 1
ATOM 2029 N N . GLY A 1 260 ? -0.080 14.656 -14.415 1.00 34.34 260 GLY A N 1
ATOM 2030 C CA . GLY A 1 260 ? 0.277 15.895 -15.105 1.00 34.34 260 GLY A CA 1
ATOM 2031 C C . GLY A 1 260 ? 0.130 15.877 -16.626 1.00 34.34 260 GLY A C 1
ATOM 2032 O O . GLY A 1 260 ? 1.074 16.238 -17.298 1.00 34.34 260 GLY A O 1
ATOM 2033 N N . GLU A 1 261 ? -1.044 15.541 -17.174 1.00 34.41 261 GLU A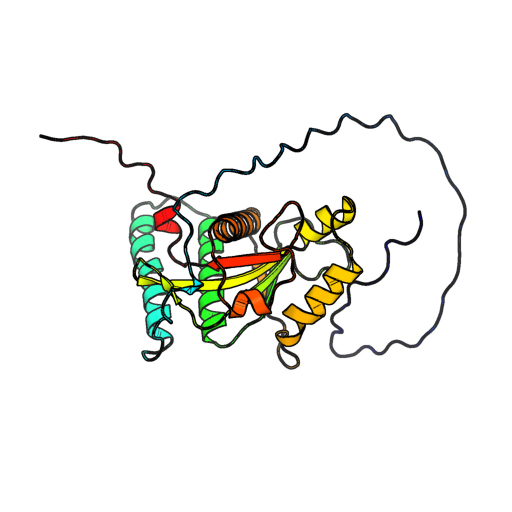 N 1
ATOM 2034 C CA . GLU A 1 261 ? -1.454 15.994 -18.520 1.00 34.41 261 GLU A CA 1
ATOM 2035 C C . GLU A 1 261 ? -2.970 16.276 -18.564 1.00 34.41 261 GLU A C 1
ATOM 2037 O O . GLU A 1 261 ? -3.775 15.563 -19.158 1.00 34.41 261 GLU A O 1
ATOM 2042 N N . ARG A 1 262 ? -3.399 17.366 -17.921 1.00 35.19 262 ARG A N 1
ATOM 2043 C CA . ARG A 1 262 ? -4.563 18.137 -18.396 1.00 35.19 262 ARG A CA 1
ATOM 2044 C C . ARG A 1 262 ? -4.054 19.491 -18.854 1.00 35.19 262 ARG A C 1
ATOM 2046 O O . ARG A 1 262 ? -4.188 20.492 -18.163 1.00 35.19 262 ARG A O 1
ATOM 2053 N N . GLY A 1 263 ? -3.407 19.459 -20.010 1.00 34.78 263 GLY A N 1
ATOM 2054 C CA . GLY A 1 263 ? -2.797 20.618 -20.640 1.00 34.78 263 GLY A CA 1
ATOM 2055 C C . GLY A 1 263 ? -2.587 20.454 -22.140 1.00 34.78 263 GLY A C 1
ATOM 2056 O O . GLY A 1 263 ? -1.834 21.227 -22.711 1.00 34.78 263 GLY A O 1
ATOM 2057 N N . GLN A 1 264 ? -3.259 19.507 -22.809 1.00 33.78 264 GLN A N 1
ATOM 2058 C CA . GLN A 1 264 ? -3.488 19.659 -24.246 1.00 33.78 264 GLN A CA 1
ATOM 2059 C C . GLN A 1 264 ? -4.619 20.668 -24.432 1.00 33.78 264 GLN A C 1
ATOM 2061 O O . GLN A 1 264 ? -5.795 20.331 -24.582 1.00 33.78 264 GLN A O 1
ATOM 2066 N N . GLY A 1 265 ? -4.235 21.943 -24.392 1.00 31.92 265 GLY A N 1
ATOM 2067 C CA . GLY A 1 265 ? -4.935 22.943 -25.168 1.00 31.92 265 GLY A CA 1
ATOM 2068 C C . GLY A 1 265 ? -4.928 22.481 -26.620 1.00 31.92 265 GLY A C 1
ATOM 2069 O O . GLY A 1 265 ? -3.880 22.360 -27.246 1.00 31.92 265 GLY A O 1
ATOM 2070 N N . ARG A 1 266 ? -6.123 22.192 -27.131 1.00 44.56 266 ARG A N 1
ATOM 2071 C CA . ARG A 1 266 ? -6.421 22.246 -28.558 1.00 44.56 266 ARG A CA 1
ATOM 2072 C C . ARG A 1 266 ? -5.822 23.528 -29.150 1.00 44.56 266 ARG A C 1
ATOM 2074 O O . ARG A 1 266 ? -6.307 24.609 -28.833 1.00 44.56 266 ARG A O 1
ATOM 2081 N N . ALA A 1 267 ? -4.841 23.388 -30.030 1.00 35.03 267 ALA A N 1
ATOM 2082 C CA . ALA A 1 267 ? -4.535 24.299 -31.133 1.00 35.03 267 ALA A CA 1
ATOM 2083 C C . ALA A 1 267 ? -3.516 23.578 -32.035 1.00 35.03 267 ALA A C 1
ATOM 2085 O O . ALA A 1 267 ? -2.451 23.211 -31.567 1.00 35.03 267 ALA A O 1
ATOM 2086 N N . GLY A 1 268 ? -3.764 23.277 -33.302 1.00 29.23 268 GLY A N 1
ATOM 2087 C CA . GLY A 1 268 ? -4.933 23.500 -34.130 1.00 29.23 268 GLY A CA 1
ATOM 2088 C C . GLY A 1 268 ? -4.877 22.535 -35.312 1.00 29.23 268 GLY A C 1
ATOM 2089 O O . GLY A 1 268 ? -3.815 22.047 -35.689 1.00 29.23 268 GLY A O 1
ATOM 2090 N N . ALA A 1 269 ? -6.054 22.248 -35.853 1.00 32.88 269 ALA A N 1
ATOM 2091 C CA . ALA A 1 269 ? -6.199 21.712 -37.189 1.00 32.88 269 ALA A CA 1
ATOM 2092 C C . ALA A 1 269 ? -5.991 22.851 -38.197 1.00 32.88 269 ALA A C 1
ATOM 2094 O O . ALA A 1 269 ? -6.678 23.869 -38.095 1.00 32.88 269 ALA A O 1
ATOM 2095 N N . ALA A 1 270 ? -5.065 22.653 -39.131 1.00 37.19 270 ALA A N 1
ATOM 2096 C CA . ALA A 1 270 ? -5.106 23.080 -40.531 1.00 37.19 270 ALA A CA 1
ATOM 2097 C C . ALA A 1 270 ? -3.980 22.345 -41.268 1.00 37.19 270 ALA A C 1
ATOM 2099 O O . ALA A 1 270 ? -2.831 22.421 -40.778 1.00 37.19 270 ALA A O 1
#

Secondary structure (DSSP, 8-state):
-------------TT-PPPP--------------PPPPPPPPPPP-------S--B-GGGPPBP--TT-HHHHHHHHHHHHHHHHHHHHHT----S--HHHHHHHHHHHHHHHHHTT--EEEEEESSSPPPPTT-S-SEEEEE-SSPEE-TTS-EEEEEEEEEHHHHHHHHHTT-S-HHHHHHHHHHHTGGGS-SSSPPPEEEE-STTHHHHHHHHHHHHHTTB---HHHHTTS-SS-S-TTT-SEEEEEE-TTTHHHHS----------

pLDDT: mean 70.72, std 24.45, range [25.36, 97.75]

Mean predicted aligned error: 14.79 Å

Sequence (270 aa):
MPALAGLLLWWPGPGVSPSAAQVRSGLAQAAQGRAPPQPRQAAMPLTVMPFTPDCLDISRLRPLDLSSGTQLLVNHMVAMATRQQKEQLANNNFNHGDAETELREIIKSLFVRAAAGVRFLGVENMAGQPLPEGYSAELFILLHLPILEGPDGGPILPITVVDNRLDLTLLKSGRVDINRNMNDFQQYMMPYIPQDEPFHTLKCTHRDVLMLLRRMIFRNALRCKPTSSQKRCLPQLFNDPAMSPWFASYLSPRYAEHLGERGQGRAGAA

Nearest PDB structures (foldseek):
  3q0y-assembly2_D  TM=2.913E-01  e=1.709E-01  Chlamydomonas reinhardtii
  3fz2-assembly3_B  TM=3.053E-01  e=6.135E+00  Lambdavirus lambda
  6bkj-assembly4_D  TM=3.627E-01  e=9.598E+00  Homo sapiens

Solvent-accessible surface area (backbone atoms only — not comparable to full-atom values): 16786 Å² total; per-residue (Å²): 142,83,82,96,77,83,85,50,84,74,82,81,68,96,84,78,87,85,81,91,82,83,88,84,88,86,90,81,89,85,91,81,89,80,80,83,83,74,83,73,78,77,78,76,78,82,73,83,73,78,91,64,94,76,51,48,55,61,58,74,45,50,68,46,86,51,87,82,37,69,56,57,60,47,47,56,55,48,54,56,50,58,59,48,50,56,54,45,67,73,54,81,80,76,88,70,89,45,44,65,58,53,43,50,53,51,49,50,48,53,54,54,37,44,75,72,67,48,37,46,35,32,32,34,61,73,50,57,78,77,70,64,93,53,54,91,40,47,30,41,40,37,51,43,82,69,46,21,34,38,99,84,70,43,61,29,38,40,32,35,37,40,35,48,64,52,36,55,53,33,46,76,68,69,56,43,58,68,67,59,53,48,51,45,41,56,71,47,46,51,85,52,53,66,88,92,50,83,82,44,72,45,77,31,69,47,70,58,24,57,56,52,50,49,52,49,39,52,58,33,16,73,28,42,42,67,32,76,70,50,58,73,47,53,62,96,64,52,52,37,83,90,63,26,39,34,32,45,26,53,47,54,83,65,55,65,79,77,75,67,74,93,69,84,70,88,80,80,93,130